Protein AF-A0A507EBS2-F1 (afdb_monomer_lite)

Sequence (354 aa):
MITEVTTQPTAESGALARRPSVGALATLDGIASDLKRSSEAAGDIVADPSNERNGNQLQALLDHAKDIVLQLRGVMESTQELDFHDANGQLPPYDALVHKLNDAFRHQKGINQMNAKLMSVNYLVNLSNFSKNRQLQKAVAEGQQQVMELQRTVCSLEDSVDFLTIEADVQRQTAARLKSALDNTRGLLEATMVEYRQELGKQRDMIRKQTSVIGELYKTRFNQDFILDATLFMFCLWAANTTIVDVPLRSAVELALSQLRYWFPSRSFSVGAAAASSYASGSALRRQKAWSQQAAKLALVFLFMKRLRRGAADYGIHNRVGATYPYISSLFAVVYSGMAKRLSVLHLPSPDAP

Organism: NCBI:txid109895

Radius of gyration: 79.92 Å; chains: 1; bounding box: 137×64×198 Å

Structure (mmCIF, N/CA/C/O backbone):
data_AF-A0A507EBS2-F1
#
_entry.id   AF-A0A507EBS2-F1
#
loop_
_atom_site.group_PDB
_atom_site.id
_atom_site.type_symbol
_atom_site.label_atom_id
_atom_site.label_alt_id
_atom_site.label_comp_id
_atom_site.label_asym_id
_atom_site.label_entity_id
_atom_site.label_seq_id
_atom_site.pdbx_PDB_ins_code
_atom_site.Cartn_x
_atom_site.Cartn_y
_atom_site.Cartn_z
_atom_site.occupancy
_atom_site.B_iso_or_equiv
_atom_site.auth_seq_id
_atom_site.auth_comp_id
_atom_site.auth_asym_id
_atom_site.auth_atom_id
_atom_site.pdbx_PDB_model_num
ATOM 1 N N . MET A 1 1 ? -47.725 17.239 62.948 1.00 42.56 1 MET A N 1
ATOM 2 C CA . MET A 1 1 ? -49.129 17.210 63.406 1.00 42.56 1 MET A CA 1
ATOM 3 C C . MET A 1 1 ? -49.550 15.762 63.576 1.00 42.56 1 MET A C 1
ATOM 5 O O . MET A 1 1 ? -49.996 15.161 62.612 1.00 42.56 1 MET A O 1
ATOM 9 N N . ILE A 1 2 ? -49.336 15.197 64.764 1.00 34.38 2 ILE A N 1
ATOM 10 C CA . ILE A 1 2 ? -49.945 13.942 65.224 1.00 34.38 2 ILE A CA 1
ATOM 11 C C . ILE A 1 2 ? -50.194 14.143 66.724 1.00 34.38 2 ILE A C 1
ATOM 13 O O . ILE A 1 2 ? -49.343 14.674 67.430 1.00 34.38 2 ILE A O 1
ATOM 17 N N . THR A 1 3 ? -51.420 13.839 67.122 1.00 34.97 3 THR A N 1
ATOM 18 C CA . THR A 1 3 ? -52.152 14.197 68.342 1.00 34.97 3 THR A CA 1
ATOM 19 C C . THR A 1 3 ? -51.592 13.597 69.634 1.00 34.97 3 THR A C 1
ATOM 21 O O . THR A 1 3 ? -51.418 12.384 69.727 1.00 34.97 3 THR A O 1
ATOM 24 N N . GLU A 1 4 ? -51.399 14.453 70.645 1.00 38.88 4 GLU A N 1
ATOM 25 C CA . GLU A 1 4 ? -51.307 14.083 72.064 1.00 38.88 4 GLU A CA 1
ATOM 26 C C . GLU A 1 4 ? -52.609 13.409 72.513 1.00 38.88 4 GLU A C 1
ATOM 28 O O . GLU A 1 4 ? -53.694 13.975 72.373 1.00 38.88 4 GLU A O 1
ATOM 33 N N . VAL A 1 5 ? -52.500 12.204 73.072 1.00 43.25 5 VAL A N 1
ATOM 34 C CA . VAL A 1 5 ? -53.584 11.542 73.802 1.00 43.25 5 VAL A CA 1
ATOM 35 C C . VAL A 1 5 ? -53.203 11.547 75.276 1.00 43.25 5 VAL A C 1
ATOM 37 O O . VAL A 1 5 ? -52.383 10.756 75.737 1.00 43.25 5 VAL A O 1
ATOM 40 N N . THR A 1 6 ? -53.799 12.489 75.998 1.00 41.03 6 THR A N 1
ATOM 41 C CA . THR A 1 6 ? -53.766 12.602 77.454 1.00 41.03 6 THR A CA 1
ATOM 42 C C . THR A 1 6 ? -54.793 11.636 78.039 1.00 41.03 6 THR A C 1
ATOM 44 O O . THR A 1 6 ? -55.991 11.820 77.841 1.00 41.03 6 THR A O 1
ATOM 47 N N . THR A 1 7 ? -54.354 10.626 78.790 1.00 40.25 7 THR A N 1
ATOM 48 C CA . THR A 1 7 ? -55.246 9.804 79.625 1.00 40.25 7 THR A CA 1
ATOM 49 C C . THR A 1 7 ? -54.837 9.897 81.089 1.00 40.25 7 THR A C 1
ATOM 51 O O . THR A 1 7 ? -53.746 9.489 81.482 1.00 40.25 7 THR A O 1
ATOM 54 N N . GLN A 1 8 ? -55.748 10.473 81.869 1.00 35.12 8 GLN A N 1
ATOM 55 C CA . GLN A 1 8 ? -55.757 10.598 83.326 1.00 35.12 8 GLN A CA 1
ATOM 56 C C . GLN A 1 8 ? -55.882 9.219 84.007 1.00 35.12 8 GLN A C 1
ATOM 58 O O . GLN A 1 8 ? -56.628 8.378 83.504 1.00 35.12 8 GLN A O 1
ATOM 63 N N . PRO A 1 9 ? -55.244 8.978 85.169 1.00 42.84 9 PRO A N 1
ATOM 64 C CA . PRO A 1 9 ? -55.461 7.760 85.940 1.00 42.84 9 PRO A CA 1
ATOM 65 C C . PRO A 1 9 ? -56.595 7.949 86.960 1.00 42.84 9 PRO A C 1
ATOM 67 O O . PRO A 1 9 ? -56.498 8.765 87.877 1.00 42.84 9 PRO A O 1
ATOM 70 N N . THR A 1 10 ? -57.665 7.165 86.828 1.00 40.28 10 THR A N 1
ATOM 71 C CA . THR A 1 10 ? -58.666 6.958 87.882 1.00 40.28 10 THR A CA 1
ATOM 72 C C . THR A 1 10 ? -58.136 5.952 88.898 1.00 40.28 10 THR A C 1
ATOM 74 O O . THR A 1 10 ? -57.840 4.804 88.566 1.00 40.28 10 THR A O 1
ATOM 77 N N . ALA A 1 11 ? -57.998 6.403 90.142 1.00 44.84 11 ALA A N 1
ATOM 78 C CA . ALA A 1 11 ? -57.657 5.574 91.284 1.00 44.84 11 ALA A CA 1
ATOM 79 C C . ALA A 1 11 ? -58.897 4.799 91.758 1.00 44.84 11 ALA A C 1
ATOM 81 O O . ALA A 1 11 ? -59.804 5.384 92.344 1.00 44.84 11 ALA A O 1
ATOM 82 N N . GLU A 1 12 ? -58.908 3.484 91.545 1.00 39.38 12 GLU A N 1
ATOM 83 C CA . GLU A 1 12 ? -59.791 2.560 92.259 1.00 39.38 12 GLU A CA 1
ATOM 84 C C . GLU A 1 12 ? -58.956 1.735 93.241 1.00 39.38 12 GLU A C 1
ATOM 86 O O . GLU A 1 12 ? -58.087 0.944 92.868 1.00 39.38 12 GLU A O 1
ATOM 91 N N . SER A 1 13 ? -59.207 1.981 94.525 1.00 43.94 13 SER A N 1
ATOM 92 C CA . SER A 1 13 ? -58.675 1.235 95.659 1.00 43.94 13 SER A CA 1
ATOM 93 C C . SER A 1 13 ? -59.732 0.237 96.124 1.00 43.94 13 SER A C 1
ATOM 95 O O . SER A 1 13 ? -60.852 0.640 96.430 1.00 43.94 13 SER A O 1
ATOM 97 N N . GLY A 1 14 ? -59.355 -1.042 96.232 1.00 43.38 14 GLY A N 1
ATOM 98 C CA . GLY A 1 14 ? -60.021 -1.987 97.134 1.00 43.38 14 GLY A CA 1
ATOM 99 C C . GLY A 1 14 ? -60.715 -3.197 96.501 1.00 43.38 14 GLY A C 1
ATOM 100 O O . GLY A 1 14 ? -61.935 -3.266 96.502 1.00 43.38 14 GLY A O 1
ATOM 101 N N . ALA A 1 15 ? -59.937 -4.198 96.071 1.00 37.78 15 ALA A N 1
ATOM 102 C CA . ALA A 1 15 ? -60.292 -5.626 96.144 1.00 37.78 15 ALA A CA 1
ATOM 103 C C . ALA A 1 15 ? -59.019 -6.472 95.930 1.00 37.78 15 ALA A C 1
ATOM 105 O O . ALA A 1 15 ? -58.594 -6.753 94.807 1.00 37.78 15 ALA A O 1
ATOM 106 N N . LEU A 1 16 ? -58.361 -6.827 97.033 1.00 47.84 16 LEU A N 1
ATOM 107 C CA . LEU A 1 16 ? -57.167 -7.674 97.084 1.00 47.84 16 LEU A CA 1
ATOM 108 C C . LEU A 1 16 ? -57.558 -9.148 96.895 1.00 47.84 16 LEU A C 1
ATOM 110 O O . LEU A 1 16 ? -57.786 -9.854 97.865 1.00 47.84 16 LEU A O 1
ATOM 114 N N . ALA A 1 17 ? -57.656 -9.584 95.639 1.00 43.69 17 ALA A N 1
ATOM 115 C CA . ALA A 1 17 ? -57.426 -10.962 95.180 1.00 43.69 17 ALA A CA 1
ATOM 116 C C . ALA A 1 17 ? -57.574 -10.999 93.649 1.00 43.69 17 ALA A C 1
ATOM 118 O O . ALA A 1 17 ? -58.525 -11.552 93.096 1.00 43.69 17 ALA A O 1
ATOM 119 N N . ARG A 1 18 ? -56.643 -10.363 92.925 1.00 44.06 18 ARG A N 1
ATOM 120 C CA . ARG A 1 18 ? -56.539 -10.582 91.478 1.00 44.06 18 ARG A CA 1
ATOM 121 C C . ARG A 1 18 ? -56.063 -12.017 91.263 1.00 44.06 18 ARG A C 1
ATOM 123 O O . ARG A 1 18 ? -54.876 -12.295 91.410 1.00 44.06 18 ARG A O 1
ATOM 130 N N . ARG A 1 19 ? -56.986 -12.908 90.882 1.00 46.00 19 ARG A N 1
ATOM 131 C CA . ARG A 1 19 ? -56.641 -14.135 90.153 1.00 46.00 19 ARG A CA 1
ATOM 132 C C . ARG A 1 19 ? -55.633 -13.758 89.059 1.00 46.00 19 ARG A C 1
ATOM 134 O O . ARG A 1 19 ? -55.927 -12.824 88.304 1.00 46.00 19 ARG A O 1
ATOM 141 N N . PRO A 1 20 ? -54.492 -14.452 88.911 1.00 46.66 20 PRO A N 1
ATOM 142 C CA . PRO A 1 20 ? -53.800 -14.458 87.635 1.00 46.66 20 PRO A CA 1
ATOM 143 C C . PRO A 1 20 ? -54.773 -15.092 86.638 1.00 46.66 20 PRO A C 1
ATOM 145 O O . PRO A 1 20 ? -54.965 -16.302 86.588 1.00 46.66 20 PRO A O 1
ATOM 148 N N . SER A 1 21 ? -55.520 -14.235 85.943 1.00 52.38 21 SER A N 1
ATOM 149 C CA . SER A 1 21 ? -56.555 -14.629 84.999 1.00 52.38 21 SER A CA 1
ATOM 150 C C . SER A 1 21 ? -55.948 -15.561 83.961 1.00 52.38 21 SER A C 1
ATOM 152 O O . SER A 1 21 ? -54.836 -15.306 83.509 1.00 52.38 21 SER A O 1
ATOM 154 N N . VAL A 1 22 ? -56.699 -16.565 83.522 1.00 57.22 22 VAL A N 1
ATOM 155 C CA . VAL A 1 22 ? -56.401 -17.441 82.374 1.00 57.22 22 VAL A CA 1
ATOM 156 C C . VAL A 1 22 ? -55.801 -16.678 81.170 1.00 57.22 22 VAL A C 1
ATOM 158 O O . VAL A 1 22 ? -54.964 -17.214 80.451 1.00 57.22 22 VAL A O 1
ATOM 161 N N . GLY A 1 23 ? -56.134 -15.391 81.002 1.00 58.56 23 GLY A N 1
ATOM 162 C CA . GLY A 1 23 ? -55.520 -14.498 80.014 1.00 58.56 23 GLY A CA 1
ATOM 163 C C . GLY A 1 23 ? -54.004 -14.279 80.153 1.00 58.56 23 GLY A C 1
ATOM 164 O O . GLY A 1 23 ? -53.335 -14.147 79.139 1.00 58.56 23 GLY A O 1
ATOM 165 N N . ALA A 1 24 ? -53.435 -14.300 81.362 1.00 62.03 24 ALA A N 1
ATOM 166 C CA . ALA A 1 24 ? -51.995 -14.142 81.587 1.00 62.03 24 ALA A CA 1
ATOM 167 C C . ALA A 1 24 ? -51.201 -15.385 81.139 1.00 62.03 24 ALA A C 1
ATOM 169 O O . ALA A 1 24 ? -50.135 -15.264 80.535 1.00 62.03 24 ALA A O 1
ATOM 170 N N . LEU A 1 25 ? -51.753 -16.583 81.362 1.00 60.69 25 LEU A N 1
ATOM 171 C CA . LEU A 1 25 ? -51.194 -17.830 80.830 1.00 60.69 25 LEU A CA 1
ATOM 172 C C . LEU A 1 25 ? -51.305 -17.881 79.298 1.00 60.69 25 LEU A C 1
ATOM 174 O O . LEU A 1 25 ? -50.329 -18.215 78.634 1.00 60.69 25 LEU A O 1
ATOM 178 N N . ALA A 1 26 ? -52.430 -17.438 78.725 1.00 69.38 26 ALA A N 1
ATOM 179 C CA . ALA A 1 26 ? -52.585 -17.336 77.272 1.00 69.38 26 ALA A CA 1
ATOM 180 C C . ALA A 1 26 ? -51.594 -16.339 76.634 1.00 69.38 26 ALA A C 1
ATOM 182 O O . ALA A 1 26 ? -51.052 -16.605 75.561 1.00 69.38 26 ALA A O 1
ATOM 183 N N . THR A 1 27 ? -51.293 -15.216 77.302 1.00 70.25 27 THR A N 1
ATOM 184 C CA . THR A 1 27 ? -50.250 -14.288 76.832 1.00 70.25 27 THR A CA 1
ATOM 185 C C . THR A 1 27 ? -48.848 -14.892 76.898 1.00 70.25 27 THR A C 1
ATOM 187 O O . THR A 1 27 ? -48.032 -14.603 76.027 1.00 70.25 27 THR A O 1
ATOM 190 N N . LEU A 1 28 ? -48.564 -15.757 77.878 1.00 67.38 28 LEU A N 1
ATOM 191 C CA . LEU A 1 28 ? -47.273 -16.445 77.974 1.00 67.38 28 LEU A CA 1
ATOM 192 C C . LEU A 1 28 ? -47.101 -17.502 76.879 1.00 67.38 28 LEU A C 1
ATOM 194 O O . LEU A 1 28 ? -46.012 -17.598 76.316 1.00 67.38 28 LEU A O 1
ATOM 198 N N . ASP A 1 29 ? -48.161 -18.231 76.523 1.00 71.44 29 ASP A N 1
ATOM 199 C CA . ASP A 1 29 ? -48.132 -19.175 75.398 1.00 71.44 29 ASP A CA 1
ATOM 200 C C . ASP A 1 29 ? -47.935 -18.450 74.054 1.00 71.44 29 ASP A C 1
ATOM 202 O O . ASP A 1 29 ? -47.145 -18.899 73.220 1.00 71.44 29 ASP A O 1
ATOM 206 N N . GLY A 1 30 ? -48.564 -17.281 73.871 1.00 74.88 30 GLY A N 1
ATOM 207 C CA . GLY A 1 30 ? -48.318 -16.413 72.714 1.00 74.88 30 GLY A CA 1
ATOM 208 C C . GLY A 1 30 ? -46.849 -15.989 72.616 1.00 74.88 30 GLY A C 1
ATOM 209 O O . GLY A 1 30 ? -46.201 -16.227 71.597 1.00 74.88 30 GLY A O 1
ATOM 210 N N . ILE A 1 31 ? -46.287 -15.476 73.715 1.00 70.88 31 ILE A N 1
ATOM 211 C CA . ILE A 1 31 ? -44.879 -15.058 73.799 1.00 70.88 31 ILE A CA 1
ATOM 212 C C . ILE A 1 31 ? -43.928 -16.235 73.532 1.00 70.88 31 ILE A C 1
ATOM 214 O O . ILE A 1 31 ? -42.972 -16.089 72.772 1.00 70.88 31 ILE A O 1
ATOM 218 N N . ALA A 1 32 ? -44.190 -17.416 74.101 1.00 70.31 32 ALA A N 1
ATOM 219 C CA . ALA A 1 32 ? -43.375 -18.610 73.876 1.00 70.31 32 ALA A CA 1
ATOM 220 C C . ALA A 1 32 ? -43.400 -19.067 72.407 1.00 70.31 32 ALA A C 1
ATOM 222 O O . ALA A 1 32 ? -42.372 -19.493 71.872 1.00 70.31 32 ALA A O 1
ATOM 223 N N . SER A 1 33 ? -44.556 -18.959 71.744 1.00 76.69 33 SER A N 1
ATOM 224 C CA . SER A 1 33 ? -44.701 -19.296 70.326 1.00 76.69 33 SER A CA 1
ATOM 225 C C . SER A 1 33 ? -43.962 -18.311 69.410 1.00 76.69 33 SER A C 1
ATOM 227 O O . SER A 1 33 ? -43.262 -18.746 68.493 1.00 76.69 33 SER A O 1
ATOM 229 N N . ASP A 1 34 ? -44.005 -17.012 69.718 1.00 72.56 34 ASP A N 1
ATOM 230 C CA . ASP A 1 34 ? -43.280 -15.974 68.977 1.00 72.56 34 ASP A CA 1
ATOM 231 C C . ASP A 1 34 ? -41.762 -16.087 69.169 1.00 72.56 34 ASP A C 1
ATOM 233 O O . ASP A 1 34 ? -40.996 -15.946 68.214 1.00 72.56 34 ASP A O 1
ATOM 237 N N . LEU A 1 35 ? -41.315 -16.430 70.382 1.00 70.19 35 LEU A N 1
ATOM 238 C CA . LEU A 1 35 ? -39.917 -16.757 70.674 1.00 70.19 35 LEU A CA 1
ATOM 239 C C . LEU A 1 35 ? -39.444 -17.959 69.852 1.00 70.19 35 LEU A C 1
ATOM 241 O O . LEU A 1 35 ? -38.390 -17.897 69.223 1.00 70.19 35 LEU A O 1
ATOM 245 N N . LYS A 1 36 ? -40.238 -19.031 69.783 1.00 73.38 36 LYS A N 1
ATOM 246 C CA . LYS A 1 36 ? -39.902 -20.201 68.962 1.00 73.38 36 LYS A CA 1
ATOM 247 C C . LYS A 1 36 ? -39.777 -19.835 67.477 1.00 73.38 36 LYS A C 1
ATOM 249 O O . LYS A 1 36 ? -38.807 -20.220 66.833 1.00 73.38 36 LYS A O 1
ATOM 254 N N . ARG A 1 37 ? -40.700 -19.024 66.959 1.00 73.75 37 ARG A N 1
ATOM 255 C CA . ARG A 1 37 ? -40.693 -18.574 65.558 1.00 73.75 37 ARG A CA 1
ATOM 256 C C . ARG A 1 37 ? -39.503 -17.663 65.237 1.00 73.75 37 ARG A C 1
ATOM 258 O O . ARG A 1 37 ? -38.924 -17.753 64.159 1.00 73.75 37 ARG A O 1
ATOM 265 N N . SER A 1 38 ? -39.120 -16.806 66.183 1.00 67.75 38 SER A N 1
ATOM 266 C CA . SER A 1 38 ? -37.963 -15.910 66.067 1.00 67.75 38 SER A CA 1
ATOM 267 C C . SER A 1 38 ? -36.624 -16.663 66.143 1.00 67.75 38 SER A C 1
ATOM 269 O O . SER A 1 38 ? -35.676 -16.299 65.447 1.00 67.75 38 SER A O 1
ATOM 271 N N . SER A 1 39 ? -36.564 -17.752 66.918 1.00 67.56 39 SER A N 1
ATOM 272 C CA . SER A 1 39 ? -35.423 -18.683 66.973 1.00 67.56 39 SER A CA 1
ATOM 273 C C . SER A 1 39 ? -35.229 -19.425 65.649 1.00 67.56 39 SER A C 1
ATOM 275 O O . SER A 1 39 ? -34.114 -19.483 65.136 1.00 67.56 39 SER A O 1
ATOM 277 N N . GLU A 1 40 ? -36.311 -19.933 65.056 1.00 72.19 40 GLU A N 1
ATOM 278 C CA . GLU A 1 40 ? -36.262 -20.636 63.767 1.00 72.19 40 GLU A CA 1
ATOM 279 C C . GLU A 1 40 ? -35.851 -19.684 62.628 1.00 72.19 40 GLU A C 1
ATOM 281 O O . GLU A 1 40 ? -34.967 -20.008 61.839 1.00 72.19 40 GLU A O 1
ATOM 286 N N . ALA A 1 41 ? -36.381 -18.455 62.605 1.00 66.19 41 ALA A N 1
ATOM 287 C CA . ALA A 1 41 ? -36.005 -17.438 61.618 1.00 66.19 41 ALA A CA 1
ATOM 288 C C . ALA A 1 41 ? -34.568 -16.899 61.781 1.00 66.19 41 ALA A C 1
ATOM 290 O O . ALA A 1 41 ? -34.015 -16.313 60.850 1.00 66.19 41 ALA A O 1
ATOM 291 N N . ALA A 1 42 ? -33.953 -17.044 62.960 1.00 60.28 42 ALA A N 1
ATOM 292 C CA . ALA A 1 42 ? -32.562 -16.653 63.180 1.00 60.28 42 ALA A CA 1
ATOM 293 C C . ALA A 1 42 ? -31.562 -17.666 62.593 1.00 60.28 42 ALA A C 1
ATOM 295 O O . ALA A 1 42 ? -30.462 -17.256 62.224 1.00 60.28 42 ALA A O 1
ATOM 296 N N . GLY A 1 43 ? -31.947 -18.941 62.462 1.00 60.47 43 GLY A N 1
ATOM 297 C CA . GLY A 1 43 ? -31.105 -19.997 61.889 1.00 60.47 43 GLY A CA 1
ATOM 298 C C . GLY A 1 43 ? -30.846 -19.847 60.385 1.00 60.47 43 GLY A C 1
ATOM 299 O O . GLY A 1 43 ? -29.739 -20.120 59.932 1.00 60.47 43 GLY A O 1
ATOM 300 N N . ASP A 1 44 ? -31.813 -19.331 59.623 1.00 56.31 44 ASP A N 1
ATOM 301 C CA . ASP A 1 44 ? -31.715 -19.216 58.155 1.00 56.31 44 ASP A CA 1
ATOM 302 C C . ASP A 1 44 ? -30.847 -18.038 57.662 1.00 56.31 44 ASP A C 1
ATOM 304 O O . ASP A 1 44 ? -30.512 -17.958 56.482 1.00 56.31 44 ASP A O 1
ATOM 308 N N . ILE A 1 45 ? -30.445 -17.116 58.545 1.00 54.88 45 ILE A N 1
ATOM 309 C CA . ILE A 1 45 ? -29.674 -15.907 58.179 1.00 54.88 45 ILE A CA 1
ATOM 310 C C . ILE A 1 45 ? -28.144 -16.151 58.265 1.00 54.88 45 ILE A C 1
ATOM 312 O O . ILE A 1 45 ? -27.339 -15.290 57.911 1.00 54.88 45 ILE A O 1
ATOM 316 N N . VAL A 1 46 ? -27.709 -17.346 58.681 1.00 52.53 46 VAL A N 1
ATOM 317 C CA . VAL A 1 46 ? -26.302 -17.702 58.963 1.00 52.53 46 VAL A CA 1
ATOM 318 C C . VAL A 1 46 ? -25.529 -18.135 57.699 1.00 52.53 46 VAL A C 1
ATOM 320 O O . VAL A 1 46 ? -24.807 -19.124 57.696 1.00 52.53 46 VAL A O 1
ATOM 323 N N . ALA A 1 47 ? -25.668 -17.403 56.591 1.00 54.94 47 ALA A N 1
ATOM 324 C CA . ALA A 1 47 ? -24.867 -17.643 55.379 1.00 54.94 47 ALA A CA 1
ATOM 325 C C . ALA A 1 47 ? -23.611 -16.749 55.291 1.00 54.94 47 ALA A C 1
ATOM 327 O O . ALA A 1 47 ? -22.727 -17.013 54.478 1.00 54.94 47 ALA A O 1
ATOM 328 N N . ASP A 1 48 ? -23.509 -15.708 56.126 1.00 57.19 48 ASP A N 1
ATOM 329 C CA . ASP A 1 48 ? -22.341 -14.822 56.191 1.00 57.19 48 ASP A CA 1
ATOM 330 C C . ASP A 1 48 ? -21.452 -15.185 57.404 1.00 57.19 48 ASP A C 1
ATOM 332 O O . ASP A 1 48 ? -21.882 -15.002 58.553 1.00 57.19 48 ASP A O 1
ATOM 336 N N . PRO A 1 49 ? -20.209 -15.669 57.191 1.00 58.78 49 PRO A N 1
ATOM 337 C CA . PRO A 1 49 ? -19.310 -16.119 58.260 1.00 58.78 49 PRO A CA 1
ATOM 338 C C . PRO A 1 49 ? -18.912 -15.001 59.236 1.00 58.78 49 PRO A C 1
ATOM 340 O O . PRO A 1 49 ? -18.461 -15.270 60.348 1.00 58.78 49 PRO A O 1
ATOM 343 N N . SER A 1 50 ? -19.102 -13.732 58.866 1.00 60.66 50 SER A N 1
ATOM 344 C CA . SER A 1 50 ? -18.860 -12.603 59.768 1.00 60.66 50 SER A CA 1
ATOM 345 C C . SER A 1 50 ? -19.991 -12.373 60.786 1.00 60.66 50 SER A C 1
ATOM 347 O O . SER A 1 50 ? -19.776 -11.705 61.801 1.00 60.66 50 SER A O 1
ATOM 349 N N . ASN A 1 51 ? -21.176 -12.962 60.567 1.00 62.22 51 ASN A N 1
ATOM 350 C CA . ASN A 1 51 ? -22.374 -12.745 61.386 1.00 62.22 51 ASN A CA 1
ATOM 351 C C . ASN A 1 51 ? -22.750 -13.950 62.280 1.00 62.22 51 ASN A C 1
ATOM 353 O O . ASN A 1 51 ? -23.599 -13.813 63.165 1.00 62.22 51 ASN A O 1
ATOM 357 N N . GLU A 1 52 ? -22.069 -15.095 62.132 1.00 67.88 52 GLU A N 1
ATOM 358 C CA . GLU A 1 52 ? -22.251 -16.310 62.953 1.00 67.88 52 GLU A CA 1
ATOM 359 C C . GLU A 1 52 ? -22.173 -16.031 64.460 1.00 67.88 52 GLU A C 1
ATOM 361 O O . GLU A 1 52 ? -22.979 -16.518 65.254 1.00 67.88 52 GLU A O 1
ATOM 366 N N . ARG A 1 53 ? -21.219 -15.193 64.877 1.00 70.44 53 ARG A N 1
ATOM 367 C CA . ARG A 1 53 ? -20.976 -14.920 66.300 1.00 70.44 53 ARG A CA 1
ATOM 368 C C . ARG A 1 53 ? -22.131 -14.165 66.962 1.00 70.44 53 ARG A C 1
ATOM 370 O O . ARG A 1 53 ? -22.453 -14.439 68.117 1.00 70.44 53 ARG A O 1
ATOM 377 N N . ASN A 1 54 ? -22.762 -13.251 66.227 1.00 68.75 54 ASN A N 1
ATOM 378 C CA . ASN A 1 54 ? -23.913 -12.486 66.706 1.00 68.75 54 ASN A CA 1
ATOM 379 C C . ASN A 1 54 ? -25.192 -13.332 66.680 1.00 68.75 54 ASN A C 1
ATOM 381 O O . ASN A 1 54 ? -25.996 -13.244 67.608 1.00 68.75 54 ASN A O 1
ATOM 385 N N . GLY A 1 55 ? -25.354 -14.185 65.661 1.00 70.56 55 GLY A N 1
ATOM 386 C CA . GLY A 1 55 ? -26.450 -15.155 65.587 1.00 70.56 55 GLY A CA 1
ATOM 387 C C . GLY A 1 55 ? -26.452 -16.109 66.782 1.00 70.56 55 GLY A C 1
ATOM 388 O O . GLY A 1 55 ? -27.465 -16.242 67.466 1.00 70.56 55 GLY A O 1
ATOM 389 N N . ASN A 1 56 ? -25.286 -16.665 67.120 1.00 77.88 56 ASN A N 1
ATOM 390 C CA . ASN A 1 56 ? -25.129 -17.588 68.247 1.00 77.88 56 ASN A CA 1
ATOM 391 C C . ASN A 1 56 ? -25.426 -16.933 69.609 1.00 77.88 56 ASN A C 1
ATOM 393 O O . ASN A 1 56 ? -26.026 -17.558 70.483 1.00 77.88 56 ASN A O 1
ATOM 397 N N . GLN A 1 57 ? -25.054 -15.661 69.797 1.00 74.81 57 GLN A N 1
ATOM 398 C CA . GLN A 1 57 ? -25.394 -14.908 71.013 1.00 74.81 57 GLN A CA 1
ATOM 399 C C . GLN A 1 57 ? -26.896 -14.631 71.123 1.00 74.81 57 GLN A C 1
ATOM 401 O O . GLN A 1 57 ? -27.454 -14.674 72.221 1.00 74.81 57 GLN A O 1
ATOM 406 N N . LEU A 1 58 ? -27.559 -14.370 69.994 1.00 71.38 58 LEU A N 1
ATOM 407 C CA . LEU A 1 58 ? -28.999 -14.152 69.968 1.00 71.38 58 LEU A CA 1
ATOM 408 C C . LEU A 1 58 ? -29.776 -15.431 70.276 1.00 71.38 58 LEU A C 1
ATOM 410 O O . LEU A 1 58 ? -30.733 -15.389 71.046 1.00 71.38 58 LEU A O 1
ATOM 414 N N . GLN A 1 59 ? -29.335 -16.552 69.704 1.00 78.38 59 GLN A N 1
ATOM 415 C CA . GLN A 1 59 ? -29.917 -17.867 69.948 1.00 78.38 59 GLN A CA 1
ATOM 416 C C . GLN A 1 59 ? -29.846 -18.213 71.440 1.00 78.38 59 GLN A C 1
ATOM 418 O O . GLN A 1 59 ? -30.864 -18.534 72.045 1.00 78.38 59 GLN A O 1
ATOM 4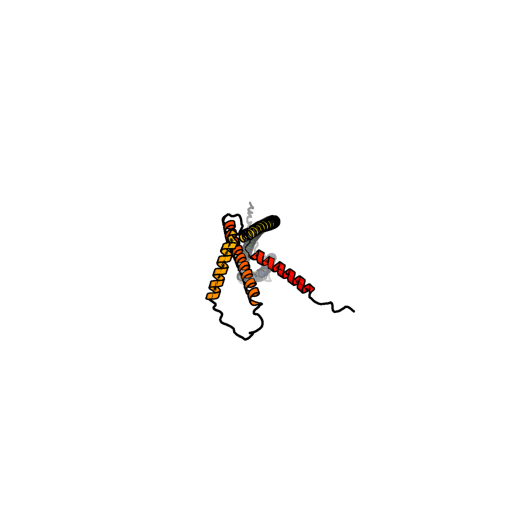23 N N . ALA A 1 60 ? -28.680 -18.013 72.064 1.00 81.19 60 ALA A N 1
ATOM 424 C CA . ALA A 1 60 ? -28.490 -18.246 73.494 1.00 81.19 60 ALA A CA 1
ATOM 425 C C . ALA A 1 60 ? -29.387 -17.355 74.377 1.00 81.19 60 ALA A C 1
ATOM 427 O O . ALA A 1 60 ? -29.899 -17.806 75.403 1.00 81.19 60 ALA A O 1
ATOM 428 N N . LEU A 1 61 ? -29.613 -16.094 73.986 1.00 74.19 61 LEU A N 1
ATOM 429 C CA . LEU A 1 61 ? -30.537 -15.194 74.688 1.00 74.19 61 LEU A CA 1
ATOM 430 C C . LEU A 1 61 ? -31.999 -15.625 74.534 1.00 74.19 61 LEU A C 1
ATOM 432 O O . LEU A 1 61 ? -32.763 -15.527 75.495 1.00 74.19 61 LEU A O 1
ATOM 436 N N . LEU A 1 62 ? -32.385 -16.107 73.351 1.00 77.06 62 LEU A N 1
ATOM 437 C CA . LEU A 1 62 ? -33.720 -16.641 73.094 1.00 77.06 62 LEU A CA 1
ATOM 438 C C . LEU A 1 62 ? -33.987 -17.930 73.877 1.00 77.06 62 LEU A C 1
ATOM 440 O O . LEU A 1 62 ? -35.066 -18.090 74.449 1.00 77.06 62 LEU A O 1
ATOM 444 N N . ASP A 1 63 ? -32.999 -18.816 73.959 1.00 81.38 63 ASP A N 1
ATOM 445 C CA . ASP A 1 63 ? -33.094 -20.047 74.741 1.00 81.38 63 ASP A CA 1
ATOM 446 C C . ASP A 1 63 ? -33.216 -19.741 76.240 1.00 81.38 63 ASP A C 1
ATOM 448 O O . ASP A 1 63 ? -34.071 -20.301 76.928 1.00 81.38 63 ASP A O 1
ATOM 452 N N . HIS A 1 64 ? -32.444 -18.772 76.744 1.00 81.12 64 HIS A N 1
ATOM 453 C CA . HIS A 1 64 ? -32.557 -18.309 78.128 1.00 81.12 64 HIS A CA 1
ATOM 454 C C . HIS A 1 64 ? -33.910 -17.630 78.414 1.00 81.12 64 HIS A C 1
ATOM 456 O O . HIS A 1 64 ? -34.502 -17.823 79.474 1.00 81.12 64 HIS A O 1
ATOM 462 N N . ALA A 1 65 ? -34.444 -16.861 77.463 1.00 74.75 65 ALA A N 1
ATOM 463 C CA . ALA A 1 65 ? -35.779 -16.276 77.559 1.00 74.75 65 ALA A CA 1
ATOM 464 C C . ALA A 1 65 ? -36.881 -17.340 77.638 1.00 74.75 65 ALA A C 1
ATOM 466 O O . ALA A 1 65 ? -37.794 -17.229 78.458 1.00 74.75 65 ALA A O 1
ATOM 467 N N . LYS A 1 66 ? -36.776 -18.385 76.813 1.00 80.94 66 LYS A N 1
ATOM 468 C CA . LYS A 1 66 ? -37.691 -19.528 76.826 1.00 80.94 66 LYS A CA 1
ATOM 469 C C . LYS A 1 66 ? -37.667 -20.242 78.178 1.00 80.94 66 LYS A C 1
ATOM 471 O O . LYS A 1 66 ? -38.730 -20.553 78.710 1.00 80.94 66 LYS A O 1
ATOM 476 N N . ASP A 1 67 ? -36.485 -20.437 78.759 1.00 83.56 67 ASP A N 1
ATOM 477 C CA . ASP A 1 67 ? -36.333 -21.018 80.097 1.00 83.56 67 ASP A CA 1
ATOM 478 C C . ASP A 1 67 ? -36.995 -20.145 81.183 1.00 83.56 67 ASP A C 1
ATOM 480 O O . ASP A 1 67 ? -37.753 -20.646 82.010 1.00 83.56 67 ASP A O 1
ATOM 484 N N . ILE A 1 68 ? -36.836 -18.816 81.127 1.00 78.56 68 ILE A N 1
ATOM 485 C CA . ILE A 1 68 ? -37.508 -17.887 82.056 1.00 78.56 68 ILE A CA 1
ATOM 486 C C . ILE A 1 68 ? -39.038 -17.964 81.940 1.00 78.56 68 ILE A C 1
ATOM 488 O O . ILE A 1 68 ? -39.723 -17.937 82.963 1.00 78.56 68 ILE A O 1
ATOM 492 N N . VAL A 1 69 ? -39.585 -18.056 80.723 1.00 77.50 69 VAL A N 1
ATOM 493 C CA . VAL A 1 69 ? -41.036 -18.198 80.504 1.00 77.50 69 VAL A CA 1
ATOM 494 C C . VAL A 1 69 ? -41.545 -19.510 81.102 1.00 77.50 69 VAL A C 1
ATOM 496 O O . VAL A 1 69 ? -42.568 -19.509 81.785 1.00 77.50 69 VAL A O 1
ATOM 499 N N . LEU A 1 70 ? -40.822 -20.616 80.895 1.00 81.25 70 LEU A N 1
ATOM 500 C CA . LEU A 1 70 ? -41.165 -21.919 81.471 1.00 81.25 70 LEU A CA 1
ATOM 501 C C . LEU A 1 70 ? -41.088 -21.901 83.005 1.00 81.25 70 LEU A C 1
ATOM 503 O O . LEU A 1 70 ? -41.972 -22.440 83.669 1.00 81.25 70 LEU A O 1
ATOM 507 N N . GLN A 1 71 ? -40.092 -21.222 83.578 1.00 80.50 71 GLN A N 1
ATOM 508 C CA . GLN A 1 71 ? -39.979 -21.030 85.025 1.00 80.50 71 GLN A CA 1
ATOM 509 C C . GLN A 1 71 ? -41.116 -20.163 85.586 1.00 80.50 71 GLN A C 1
ATOM 511 O O . GLN A 1 71 ? -41.691 -20.517 86.614 1.00 80.50 71 GLN A O 1
ATOM 516 N N . LEU A 1 72 ? -41.484 -19.063 84.915 1.00 76.88 72 LEU A N 1
ATOM 517 C CA . LEU A 1 72 ? -42.619 -18.223 85.319 1.00 76.88 72 LEU A CA 1
ATOM 518 C C . LEU A 1 72 ? -43.926 -19.007 85.252 1.00 76.88 72 LEU A C 1
ATOM 520 O O . LEU A 1 72 ? -44.730 -18.919 86.174 1.00 76.88 72 LEU A O 1
ATOM 524 N N . ARG A 1 73 ? -44.117 -19.807 84.202 1.00 78.94 73 ARG A N 1
ATOM 525 C CA . ARG A 1 73 ? -45.264 -20.703 84.083 1.00 78.94 73 ARG A CA 1
ATOM 526 C C . ARG A 1 73 ? -45.333 -21.675 85.258 1.00 78.94 73 ARG A C 1
ATOM 528 O O . ARG A 1 73 ? -46.381 -21.761 85.881 1.00 78.94 73 ARG A O 1
ATOM 535 N N . GLY A 1 74 ? -44.225 -22.328 85.611 1.00 79.94 74 GLY A N 1
ATOM 536 C CA . GLY A 1 74 ? -44.174 -23.230 86.765 1.00 79.94 74 GLY A CA 1
ATOM 537 C C . GLY A 1 74 ? -44.508 -22.533 88.088 1.00 79.94 74 GLY A C 1
ATOM 538 O O . GLY A 1 74 ? -45.234 -23.086 88.907 1.00 79.94 74 GLY A O 1
ATOM 539 N N . VAL A 1 75 ? -44.048 -21.291 88.278 1.00 75.88 75 VAL A N 1
ATOM 540 C CA . VAL A 1 75 ? -44.415 -20.475 89.446 1.00 75.88 75 VAL A CA 1
ATOM 541 C C . VAL A 1 75 ? -45.899 -20.091 89.396 1.00 75.88 75 VAL A C 1
ATOM 543 O O . VAL A 1 75 ? -46.595 -20.240 90.385 1.00 75.88 75 VAL A O 1
ATOM 546 N N . MET A 1 76 ? -46.442 -19.672 88.256 1.00 70.12 76 MET A N 1
ATOM 547 C CA . MET A 1 76 ? -47.861 -19.304 88.140 1.00 70.12 76 MET A CA 1
ATOM 548 C C . MET A 1 76 ? -48.826 -20.497 88.232 1.00 70.12 76 MET A C 1
ATOM 550 O O . MET A 1 76 ? -49.957 -20.342 88.681 1.00 70.12 76 MET A O 1
ATOM 554 N N . GLU A 1 77 ? -48.406 -21.693 87.823 1.00 76.06 77 GLU A N 1
ATOM 555 C CA . GLU A 1 77 ? -49.172 -22.931 88.009 1.00 76.06 77 GLU A CA 1
ATOM 556 C C . GLU A 1 77 ? -49.110 -23.413 89.468 1.00 76.06 77 GLU A C 1
ATOM 558 O O . GLU A 1 77 ? -50.054 -24.033 89.952 1.00 76.06 77 GLU A O 1
ATOM 563 N N . SER A 1 78 ? -48.046 -23.065 90.209 1.00 67.94 78 SER A N 1
ATOM 564 C CA . SER A 1 78 ? -47.928 -23.332 91.648 1.00 67.94 78 SER A CA 1
ATOM 565 C C . SER A 1 78 ? -48.678 -22.322 92.523 1.00 67.94 78 SER A C 1
ATOM 567 O O . SER A 1 78 ? -48.521 -22.354 93.749 1.00 67.94 78 SER A O 1
ATOM 569 N N . THR A 1 79 ? -49.445 -21.394 91.939 1.00 59.62 79 THR A N 1
ATOM 570 C CA . THR A 1 79 ? -50.287 -20.458 92.689 1.00 59.62 79 THR A CA 1
ATOM 571 C C . THR A 1 79 ? -51.469 -21.224 93.280 1.00 59.62 79 THR A C 1
ATOM 573 O O . THR A 1 79 ? -52.581 -21.228 92.762 1.00 59.62 79 THR A O 1
ATOM 576 N N . GLN A 1 80 ? -51.197 -21.927 94.374 1.00 59.88 80 GLN A N 1
ATOM 577 C CA . GLN A 1 80 ? -52.198 -22.553 95.216 1.00 59.88 80 GLN A CA 1
ATOM 578 C C . GLN A 1 80 ? -53.119 -21.437 95.721 1.00 59.88 80 GLN A C 1
ATOM 580 O O . GLN A 1 80 ? -52.628 -20.446 96.269 1.00 59.88 80 GLN A O 1
ATOM 585 N N . GLU A 1 81 ? -54.432 -21.548 95.478 1.00 58.56 81 GLU A N 1
ATOM 586 C CA . GLU A 1 81 ? -55.406 -20.614 96.049 1.00 58.56 81 GLU A CA 1
ATOM 587 C C . GLU A 1 81 ? -55.128 -20.550 97.558 1.00 58.56 81 GLU A C 1
ATOM 589 O O . GLU A 1 81 ? -55.148 -21.569 98.251 1.00 58.56 81 GLU A O 1
ATOM 594 N N . LEU A 1 82 ? -54.739 -19.363 98.038 1.00 57.97 82 LEU A N 1
ATOM 595 C CA . LEU A 1 82 ? -54.468 -19.098 99.447 1.00 57.97 82 LEU A CA 1
ATOM 596 C C . LEU A 1 82 ? -55.804 -19.150 100.180 1.00 57.97 82 LEU A C 1
ATOM 598 O O . LEU A 1 82 ? -56.406 -18.122 100.477 1.00 57.97 82 LEU A O 1
ATOM 602 N N . ASP A 1 83 ? -56.285 -20.362 100.428 1.00 61.72 83 ASP A N 1
ATOM 603 C CA . ASP A 1 83 ? -57.438 -20.559 101.275 1.00 61.72 83 ASP A CA 1
ATOM 604 C C . ASP A 1 83 ? -56.959 -20.365 102.715 1.00 61.72 83 ASP A C 1
ATOM 606 O O . ASP A 1 83 ? -56.137 -21.121 103.262 1.00 61.72 83 ASP A O 1
ATOM 610 N N . PHE A 1 84 ? -57.363 -19.238 103.294 1.00 65.56 84 PHE A N 1
ATOM 611 C CA . PHE A 1 84 ? -57.019 -18.863 104.662 1.00 65.56 84 PHE A CA 1
ATOM 612 C C . PHE A 1 84 ? -57.883 -19.600 105.683 1.00 65.56 84 PHE A C 1
ATOM 614 O O . PHE A 1 84 ? -57.712 -19.361 106.872 1.00 65.56 84 PHE A O 1
ATOM 621 N N . HIS A 1 85 ? -58.760 -20.502 105.248 1.00 62.56 85 HIS A N 1
ATOM 622 C CA . HIS A 1 85 ? -59.578 -21.334 106.115 1.00 62.56 85 HIS A CA 1
ATOM 623 C C . HIS A 1 85 ? -59.035 -22.764 106.165 1.00 62.56 85 HIS A C 1
ATOM 625 O O . HIS A 1 85 ? -58.546 -23.303 105.171 1.00 62.56 85 HIS A O 1
ATOM 631 N N . ASP A 1 86 ? -59.059 -23.373 107.350 1.00 69.44 86 ASP A N 1
ATOM 632 C CA . ASP A 1 86 ? -58.884 -24.820 107.464 1.00 69.44 86 ASP A CA 1
ATOM 633 C C . ASP A 1 86 ? -60.149 -25.551 106.960 1.00 69.44 86 ASP A C 1
ATOM 635 O O . ASP A 1 86 ? -61.174 -24.929 106.675 1.00 69.44 86 ASP A O 1
ATOM 639 N N . ALA A 1 87 ? -60.112 -26.884 106.877 1.00 71.50 87 ALA A N 1
ATOM 640 C CA . ALA A 1 87 ? -61.259 -27.697 106.452 1.00 71.50 87 ALA A CA 1
ATOM 641 C C . ALA A 1 87 ? -62.525 -27.533 107.334 1.00 71.50 87 ALA A C 1
ATOM 643 O O . ALA A 1 87 ? -63.583 -28.052 106.982 1.00 71.50 87 ALA A O 1
ATOM 644 N N . ASN A 1 88 ? -62.430 -26.809 108.456 1.00 71.38 88 ASN A N 1
ATOM 645 C CA . ASN A 1 88 ? -63.494 -26.536 109.419 1.00 71.38 88 ASN A CA 1
ATOM 646 C C . ASN A 1 88 ? -63.953 -25.061 109.403 1.00 71.38 88 ASN A C 1
ATOM 648 O O . ASN A 1 88 ? -64.786 -24.672 110.223 1.00 71.38 88 ASN A O 1
ATOM 652 N N . GLY A 1 89 ? -63.414 -24.225 108.506 1.00 67.56 89 GLY A N 1
ATOM 653 C CA . GLY A 1 89 ? -63.739 -22.799 108.409 1.00 67.56 89 GLY A CA 1
ATOM 654 C C . GLY A 1 89 ? -63.079 -21.913 109.474 1.00 67.56 89 GLY A C 1
ATOM 655 O O . GLY A 1 89 ? -63.347 -20.710 109.507 1.00 67.56 89 GLY A O 1
ATOM 656 N N . GLN A 1 90 ? -62.211 -22.456 110.334 1.00 65.19 90 GLN A N 1
ATOM 657 C CA . GLN A 1 90 ? -61.515 -21.677 111.360 1.00 65.19 90 GLN A CA 1
ATOM 658 C C . GLN A 1 90 ? -60.240 -21.033 110.807 1.00 65.19 90 GLN A C 1
ATOM 660 O O . GLN A 1 90 ? -59.577 -21.559 109.911 1.00 65.19 90 GLN A O 1
ATOM 665 N N . LEU A 1 91 ? -59.910 -19.856 111.348 1.00 69.88 91 LEU A N 1
ATOM 666 C CA . LEU A 1 91 ? -58.666 -19.162 111.033 1.00 69.88 91 LEU A CA 1
ATOM 667 C C . LEU A 1 91 ? -57.489 -20.003 111.555 1.00 69.88 91 LEU A C 1
ATOM 669 O O . LEU A 1 91 ? -57.474 -20.346 112.741 1.00 69.88 91 LEU A O 1
ATOM 673 N N . PRO A 1 92 ? -56.506 -20.340 110.706 1.00 73.50 92 PRO A N 1
ATOM 674 C CA . PRO A 1 92 ? -55.349 -21.109 111.112 1.00 73.50 92 PRO A CA 1
ATOM 675 C C . PRO A 1 92 ? -54.569 -20.347 112.192 1.00 73.50 92 PRO A C 1
ATOM 677 O O . PRO A 1 92 ? -54.602 -19.112 112.230 1.00 73.50 92 PRO A O 1
ATOM 680 N N . PRO A 1 93 ? -53.851 -21.068 113.071 1.00 78.56 93 PRO A N 1
ATOM 681 C CA . PRO A 1 93 ? -53.047 -20.448 114.115 1.00 78.56 93 PRO A CA 1
ATOM 682 C C . PRO A 1 93 ? -52.075 -19.433 113.507 1.00 78.56 93 PRO A C 1
ATOM 684 O O . PRO A 1 93 ? -51.585 -19.620 112.392 1.00 78.56 93 PRO A O 1
ATOM 687 N N . TYR A 1 94 ? -51.803 -18.357 114.248 1.00 81.25 94 TYR A N 1
ATOM 688 C CA . TYR A 1 94 ? -51.024 -17.205 113.781 1.00 81.25 94 TYR A CA 1
ATOM 689 C C . TYR A 1 94 ? -49.727 -17.607 113.058 1.00 81.25 94 TYR A C 1
ATOM 691 O O . TYR A 1 94 ? -49.460 -17.109 111.968 1.00 81.25 94 TYR A O 1
ATOM 699 N N . ASP A 1 95 ? -48.986 -18.583 113.586 1.00 80.44 95 ASP A N 1
ATOM 700 C CA . ASP A 1 95 ? -47.740 -19.074 112.983 1.00 80.44 95 ASP A CA 1
ATOM 701 C C . ASP A 1 95 ? -47.935 -19.680 111.581 1.00 80.44 95 ASP A C 1
ATOM 703 O O . ASP A 1 95 ? -47.109 -19.476 110.689 1.00 80.44 95 ASP A O 1
ATOM 707 N N . ALA A 1 96 ? -49.053 -20.371 111.337 1.00 78.19 96 ALA A N 1
ATOM 708 C CA . ALA A 1 96 ? -49.390 -20.922 110.024 1.00 78.19 96 ALA A CA 1
ATOM 709 C C . ALA A 1 96 ? -49.810 -19.825 109.032 1.00 78.19 96 ALA A C 1
ATOM 711 O O . ALA A 1 96 ? -49.522 -19.920 107.838 1.00 78.19 96 ALA A O 1
ATOM 712 N N . LEU A 1 97 ? -50.450 -18.760 109.520 1.00 79.06 97 LEU A N 1
ATOM 713 C CA . LEU A 1 97 ? -50.830 -17.604 108.710 1.00 79.06 97 LEU A CA 1
ATOM 714 C C . LEU A 1 97 ? -49.599 -16.765 108.337 1.00 79.06 97 LEU A C 1
ATOM 716 O O . LEU A 1 97 ? -49.464 -16.357 107.185 1.00 79.06 97 LEU A O 1
ATOM 720 N N . VAL A 1 98 ? -48.654 -16.599 109.268 1.00 83.19 98 VAL A N 1
ATOM 721 C CA . VAL A 1 98 ? -47.345 -15.977 109.017 1.00 83.19 98 VAL A CA 1
ATOM 722 C C . VAL A 1 98 ? -46.539 -16.788 108.000 1.00 83.19 98 VAL A C 1
ATOM 724 O O . VAL A 1 98 ? -45.960 -16.199 107.088 1.00 83.19 98 VAL A O 1
ATOM 727 N N . HIS A 1 99 ? -46.538 -18.121 108.090 1.00 84.06 99 HIS A N 1
ATOM 728 C CA . HIS A 1 99 ? -45.886 -18.976 107.094 1.00 84.06 99 HIS A CA 1
ATOM 729 C C . HIS A 1 99 ? -46.515 -18.840 105.702 1.00 84.06 99 HIS A C 1
ATOM 731 O O . HIS A 1 99 ? -45.796 -18.546 104.748 1.00 84.06 99 HIS A O 1
ATOM 737 N N . LYS A 1 100 ? -47.848 -18.943 105.592 1.00 80.81 100 LYS A N 1
ATOM 738 C CA . LYS A 1 100 ? -48.575 -18.742 104.324 1.00 80.81 100 LYS A CA 1
ATOM 739 C C . LYS A 1 100 ? -48.323 -17.354 103.727 1.00 80.81 100 LYS A C 1
ATOM 741 O O . LYS A 1 100 ? -48.128 -17.223 102.522 1.00 80.81 100 LYS A O 1
ATOM 746 N N . LEU A 1 101 ? -48.291 -16.315 104.563 1.00 80.38 101 LEU A N 1
ATOM 747 C CA . LEU A 1 101 ? -48.018 -14.946 104.133 1.00 80.38 101 LEU A CA 1
ATOM 748 C C . LEU A 1 101 ? -46.569 -14.784 103.648 1.00 80.38 101 LEU A C 1
ATOM 750 O O . LEU A 1 101 ? -46.329 -14.156 102.618 1.00 80.38 101 LEU A O 1
ATOM 754 N N . ASN A 1 102 ? -45.601 -15.373 104.350 1.00 85.56 102 ASN A N 1
ATOM 755 C CA . ASN A 1 102 ? -44.196 -15.370 103.944 1.00 85.56 102 ASN A CA 1
ATOM 756 C C . ASN A 1 102 ? -43.989 -16.119 102.615 1.00 85.56 102 ASN A C 1
ATOM 758 O O . ASN A 1 102 ? -43.252 -15.643 101.750 1.00 85.56 102 ASN A O 1
ATOM 762 N N . ASP A 1 103 ? -44.685 -17.237 102.409 1.00 83.19 103 ASP A N 1
ATOM 763 C CA . ASP A 1 103 ? -44.659 -17.983 101.149 1.00 83.19 103 ASP A CA 1
ATOM 764 C C . ASP A 1 103 ? -45.306 -17.189 100.007 1.00 83.19 103 ASP A C 1
ATOM 766 O O . ASP A 1 103 ? -44.730 -17.105 98.921 1.00 83.19 103 ASP A O 1
ATOM 770 N N . ALA A 1 104 ? -46.418 -16.493 100.264 1.00 79.50 104 ALA A N 1
ATOM 771 C CA . ALA A 1 104 ? -47.032 -15.574 99.306 1.00 79.50 104 ALA A CA 1
ATOM 772 C C . ALA A 1 104 ? -46.092 -14.413 98.929 1.00 79.50 104 ALA A C 1
ATOM 774 O O . ALA A 1 104 ? -45.960 -14.071 97.753 1.00 79.50 104 ALA A O 1
ATOM 775 N N . PHE A 1 105 ? -45.374 -13.834 99.898 1.00 82.50 105 PHE A N 1
ATOM 776 C CA . PHE A 1 105 ? -44.373 -12.798 99.627 1.00 82.50 105 PHE A CA 1
ATOM 777 C C . PHE A 1 105 ? -43.172 -13.334 98.845 1.00 82.50 105 PHE A C 1
ATOM 779 O O . PHE A 1 105 ? -42.690 -12.661 97.930 1.00 82.50 105 PHE A O 1
ATOM 786 N N . ARG A 1 106 ? -42.692 -14.544 99.153 1.00 84.12 106 ARG A N 1
ATOM 787 C CA . ARG A 1 106 ? -41.641 -15.214 98.371 1.00 84.12 106 ARG A CA 1
ATOM 788 C C . ARG A 1 106 ? -42.100 -15.480 96.941 1.00 84.12 106 ARG A C 1
ATOM 790 O O . ARG A 1 106 ? -41.332 -15.244 96.010 1.00 84.12 106 ARG A O 1
ATOM 797 N N . HIS A 1 107 ? -43.354 -15.881 96.767 1.00 80.06 107 HIS A N 1
ATOM 798 C CA . HIS A 1 107 ? -43.970 -16.106 95.468 1.00 80.06 107 HIS A CA 1
ATOM 799 C C . HIS A 1 107 ? -44.097 -14.813 94.657 1.00 80.06 107 HIS A C 1
ATOM 801 O O . HIS A 1 107 ? -43.609 -14.742 93.532 1.00 80.06 107 HIS A O 1
ATOM 807 N N . GLN A 1 108 ? -44.646 -13.748 95.250 1.00 79.06 108 GLN A N 1
ATOM 808 C CA . GLN A 1 108 ? -44.755 -12.438 94.608 1.00 79.06 108 GLN A CA 1
ATOM 809 C C . GLN A 1 108 ? -43.379 -11.864 94.259 1.00 79.06 108 GLN A C 1
ATOM 811 O O . GLN A 1 108 ? -43.206 -11.263 93.200 1.00 79.06 108 GLN A O 1
ATOM 816 N N . LYS A 1 109 ? -42.374 -12.071 95.119 1.00 85.44 109 LYS A N 1
ATOM 817 C CA . LYS A 1 109 ? -40.984 -11.707 94.825 1.00 85.44 109 LYS A CA 1
ATOM 818 C C . LYS A 1 109 ? -40.447 -12.489 93.622 1.00 85.44 109 LYS A C 1
ATOM 820 O O . LYS A 1 109 ? -39.810 -11.882 92.764 1.00 85.44 109 LYS A O 1
ATOM 825 N N . GLY A 1 110 ? -40.739 -13.789 93.532 1.00 83.88 110 GLY A N 1
ATOM 826 C CA . GLY A 1 110 ? -40.410 -14.634 92.381 1.00 83.88 110 GLY A CA 1
ATOM 827 C C . GLY A 1 110 ? -41.066 -14.144 91.087 1.00 83.88 110 GLY A C 1
ATOM 828 O O . GLY A 1 110 ? -40.367 -13.907 90.103 1.00 83.88 110 GLY A O 1
ATOM 829 N N . ILE A 1 111 ? -42.377 -13.881 91.117 1.00 78.25 111 ILE A N 1
ATOM 830 C CA . ILE A 1 111 ? -43.135 -13.329 89.983 1.00 78.25 111 ILE A CA 1
ATOM 831 C C . ILE A 1 111 ? -42.576 -11.966 89.568 1.00 78.25 111 ILE A C 1
ATOM 833 O O . ILE A 1 111 ? -42.322 -11.746 88.389 1.00 78.25 111 ILE A O 1
ATOM 837 N N . ASN A 1 112 ? -42.320 -11.057 90.512 1.00 82.94 112 ASN A N 1
ATOM 838 C CA . ASN A 1 112 ? -41.768 -9.736 90.207 1.00 82.94 112 ASN A CA 1
ATOM 839 C C . ASN A 1 112 ? -40.365 -9.835 89.586 1.00 82.94 112 ASN A C 1
ATOM 841 O O . ASN A 1 112 ? -40.064 -9.120 88.631 1.00 82.94 112 ASN A O 1
ATOM 845 N N . GLN A 1 113 ? -39.516 -10.736 90.088 1.00 87.19 113 GLN A N 1
ATOM 846 C CA . GLN A 1 113 ? -38.182 -10.967 89.535 1.00 87.19 113 GLN A CA 1
ATOM 847 C C . GLN A 1 113 ? -38.253 -11.543 88.116 1.00 87.19 113 GLN A C 1
ATOM 849 O O . GLN A 1 113 ? -37.501 -11.119 87.240 1.00 87.19 113 GLN A O 1
ATOM 854 N N . MET A 1 114 ? -39.158 -12.486 87.866 1.00 79.44 114 MET A N 1
ATOM 855 C CA . MET A 1 114 ? -39.343 -13.078 86.542 1.00 79.44 114 MET A CA 1
ATOM 856 C C . MET A 1 114 ? -40.013 -12.108 85.560 1.00 79.44 114 MET A C 1
ATOM 858 O O . MET A 1 114 ? -39.611 -12.049 84.403 1.00 79.44 114 MET A O 1
ATOM 862 N N . ASN A 1 115 ? -40.948 -11.273 86.014 1.00 80.50 115 ASN A N 1
ATOM 863 C CA . ASN A 1 115 ? -41.546 -10.216 85.200 1.00 80.50 115 ASN A CA 1
ATOM 864 C C . ASN A 1 115 ? -40.499 -9.161 84.793 1.00 80.50 115 ASN A C 1
ATOM 866 O O . ASN A 1 115 ? -40.436 -8.751 83.636 1.00 80.50 115 ASN A O 1
ATOM 870 N N . ALA A 1 116 ? -39.598 -8.786 85.710 1.00 81.19 116 ALA A N 1
ATOM 871 C CA . ALA A 1 116 ? -38.459 -7.926 85.385 1.00 81.19 116 ALA A CA 1
ATOM 872 C C . ALA A 1 116 ? -37.514 -8.572 84.349 1.00 81.19 116 ALA A C 1
ATOM 874 O O . ALA A 1 116 ? -37.031 -7.888 83.445 1.00 81.19 116 ALA A O 1
ATOM 875 N N . LYS A 1 117 ? -37.289 -9.892 84.431 1.00 81.56 117 LYS A N 1
ATOM 876 C CA . LYS A 1 117 ? -36.529 -10.645 83.418 1.00 81.56 117 LYS A CA 1
ATOM 877 C C . LYS A 1 117 ? -37.253 -10.711 82.064 1.00 81.56 117 LYS A C 1
ATOM 879 O O . LYS A 1 117 ? -36.607 -10.607 81.030 1.00 81.56 117 LYS A O 1
ATOM 884 N N . LEU A 1 118 ? -38.578 -10.848 82.034 1.00 79.75 118 LEU A N 1
ATOM 885 C CA . LEU A 1 118 ? -39.348 -10.822 80.783 1.00 79.75 118 LEU A CA 1
ATOM 886 C C . LEU A 1 118 ? -39.318 -9.450 80.111 1.00 79.75 118 LEU A C 1
ATOM 888 O O . LEU A 1 118 ? -39.150 -9.363 78.896 1.00 79.75 118 LEU A O 1
ATOM 892 N N . MET A 1 119 ? -39.420 -8.377 80.897 1.00 79.12 119 MET A N 1
ATOM 893 C CA . MET A 1 119 ? -39.245 -7.008 80.405 1.00 79.12 119 MET A CA 1
ATOM 894 C C . MET A 1 119 ? -37.875 -6.819 79.740 1.00 79.12 119 MET A C 1
ATOM 896 O O . MET A 1 119 ? -37.799 -6.247 78.652 1.00 79.12 119 MET A O 1
ATOM 900 N N . SER A 1 120 ? -36.795 -7.331 80.345 1.00 80.94 120 SER A N 1
ATOM 901 C CA . SER A 1 120 ? -35.457 -7.223 79.753 1.00 80.94 120 SER A CA 1
ATOM 902 C C . SER A 1 120 ? -35.302 -8.069 78.488 1.00 80.94 120 SER A C 1
ATOM 904 O O . SER A 1 120 ? -34.712 -7.596 77.520 1.00 80.94 120 SER A O 1
ATOM 906 N N . VAL A 1 121 ? -35.886 -9.269 78.445 1.00 79.00 121 VAL A N 1
ATOM 907 C CA . VAL A 1 121 ? -35.944 -10.101 77.232 1.00 79.00 121 VAL A CA 1
ATOM 908 C C . VAL A 1 121 ? -36.673 -9.379 76.101 1.00 79.00 121 VAL A C 1
ATOM 910 O O . VAL A 1 121 ? -36.148 -9.306 74.993 1.00 79.00 121 VAL A O 1
ATOM 913 N N . ASN A 1 122 ? -37.850 -8.806 76.365 1.00 81.12 122 ASN A N 1
ATOM 914 C CA . ASN A 1 122 ? -38.610 -8.067 75.356 1.00 81.12 122 ASN A CA 1
ATOM 915 C C . ASN A 1 122 ? -37.799 -6.873 74.820 1.00 81.12 122 ASN A C 1
ATOM 917 O O . ASN A 1 122 ? -37.695 -6.665 73.611 1.00 81.12 122 ASN A O 1
ATOM 921 N N . TYR A 1 123 ? -37.132 -6.134 75.712 1.00 83.88 123 TYR A N 1
ATOM 922 C CA . TYR A 1 123 ? -36.223 -5.062 75.310 1.00 83.88 123 TYR A CA 1
ATOM 923 C C . TYR A 1 123 ? -35.068 -5.570 74.428 1.00 83.88 123 TYR A C 1
ATOM 925 O O . TYR A 1 123 ? -34.773 -4.960 73.401 1.00 83.88 123 TYR A O 1
ATOM 933 N N . LEU A 1 124 ? -34.448 -6.706 74.772 1.00 78.62 124 LEU A N 1
ATOM 934 C CA . LEU A 1 124 ? -33.374 -7.316 73.978 1.00 78.62 124 LEU A CA 1
ATOM 935 C C . LEU A 1 124 ? -33.850 -7.786 72.597 1.00 78.62 124 LEU A C 1
ATOM 937 O O . LEU A 1 124 ? -33.133 -7.596 71.616 1.00 78.62 124 LEU A O 1
ATOM 941 N N . VAL A 1 125 ? -35.056 -8.349 72.489 1.00 80.75 125 VAL A N 1
ATOM 942 C CA . VAL A 1 125 ? -35.652 -8.737 71.199 1.00 80.75 125 VAL A CA 1
ATOM 943 C C . VAL A 1 125 ? -35.917 -7.506 70.336 1.00 80.75 125 VAL A C 1
ATOM 945 O O . VAL A 1 125 ? -35.554 -7.494 69.160 1.00 80.75 125 VAL A O 1
ATOM 948 N N . ASN A 1 126 ? -36.468 -6.435 70.911 1.00 85.56 126 ASN A N 1
ATOM 949 C CA . ASN A 1 126 ? -36.679 -5.183 70.181 1.00 85.56 126 ASN A CA 1
ATOM 950 C C . ASN A 1 126 ? -35.355 -4.555 69.727 1.00 85.56 126 ASN A C 1
ATOM 952 O O . ASN A 1 126 ? -35.248 -4.105 68.586 1.00 85.56 126 ASN A O 1
ATOM 956 N N . LEU A 1 127 ? -34.320 -4.588 70.573 1.00 80.62 127 LEU A N 1
ATOM 957 C CA . LEU A 1 127 ? -32.978 -4.130 70.215 1.00 80.62 127 LEU A CA 1
ATOM 958 C C . LEU A 1 127 ? -32.355 -4.994 69.106 1.00 80.62 127 LEU A C 1
ATOM 960 O O . LEU A 1 127 ? -31.706 -4.466 68.202 1.00 80.62 127 LEU A O 1
ATOM 964 N N . SER A 1 128 ? -32.589 -6.308 69.133 1.00 79.56 128 SER A N 1
ATOM 965 C CA . SER A 1 128 ? -32.167 -7.238 68.081 1.00 79.56 128 SER A CA 1
ATOM 966 C C . SER A 1 128 ? -32.854 -6.952 66.750 1.00 79.56 128 SER A C 1
ATOM 968 O O . SER A 1 128 ? -32.180 -6.797 65.732 1.00 79.56 128 SER A O 1
ATOM 970 N N . ASN A 1 129 ? -34.180 -6.797 66.754 1.00 84.19 129 ASN A N 1
ATOM 971 C CA . ASN A 1 129 ? -34.954 -6.443 65.566 1.00 84.19 129 ASN A CA 1
ATOM 972 C C . ASN A 1 129 ? -34.507 -5.095 64.993 1.00 84.19 129 ASN A C 1
ATOM 974 O O . ASN A 1 129 ? -34.349 -4.960 63.781 1.00 84.19 129 ASN A O 1
ATOM 978 N N . PHE A 1 130 ? -34.227 -4.115 65.856 1.00 85.44 130 PHE A N 1
ATOM 979 C CA . PHE A 1 130 ? -33.651 -2.839 65.442 1.00 85.44 130 PHE A CA 1
ATOM 980 C C . PHE A 1 130 ? -32.270 -3.014 64.792 1.00 85.44 130 PHE A C 1
ATOM 982 O O . PHE A 1 130 ? -32.023 -2.460 63.721 1.00 85.44 130 PHE A O 1
ATOM 989 N N . SER A 1 131 ? -31.385 -3.817 65.391 1.00 81.44 131 SER A N 1
ATOM 990 C CA . SER A 1 131 ? -30.059 -4.117 64.837 1.00 81.44 131 SER A CA 1
ATOM 991 C C . SER A 1 131 ? -30.151 -4.809 63.470 1.00 81.44 131 SER A C 1
ATOM 993 O O . SER A 1 131 ? -29.503 -4.371 62.519 1.00 81.44 131 SER A O 1
ATOM 995 N N . LYS A 1 132 ? -31.020 -5.822 63.327 1.00 83.56 132 LYS A N 1
ATOM 996 C CA . LYS A 1 132 ? -31.278 -6.522 62.057 1.00 83.56 132 LYS A CA 1
ATOM 997 C C . LYS A 1 132 ? -31.834 -5.581 60.991 1.00 83.56 132 LYS A C 1
ATOM 999 O O . LYS A 1 132 ? -31.316 -5.556 59.879 1.00 83.56 132 LYS A O 1
ATOM 1004 N N . ASN A 1 133 ? -32.824 -4.756 61.334 1.00 89.06 133 ASN A N 1
ATOM 1005 C CA . ASN A 1 133 ? -33.369 -3.763 60.408 1.00 89.06 133 ASN A CA 1
ATOM 1006 C C . ASN A 1 133 ? -32.301 -2.765 59.963 1.00 89.06 133 ASN A C 1
ATOM 1008 O O . ASN A 1 133 ? -32.244 -2.412 58.789 1.00 89.06 133 ASN A O 1
ATOM 1012 N N . ARG A 1 134 ? -31.409 -2.352 60.867 1.00 88.12 134 ARG A N 1
ATOM 1013 C CA . ARG A 1 134 ? -30.292 -1.470 60.527 1.00 88.12 134 ARG A CA 1
ATOM 1014 C C . ARG A 1 134 ? -29.272 -2.149 59.606 1.00 88.12 134 ARG A C 1
ATOM 1016 O O . ARG A 1 134 ? -28.778 -1.502 58.687 1.00 88.12 134 ARG A O 1
ATOM 1023 N N . GLN A 1 135 ? -28.965 -3.429 59.822 1.00 85.31 135 GLN A N 1
ATOM 1024 C CA . GLN A 1 135 ? -28.090 -4.203 58.930 1.00 85.31 135 GLN A CA 1
ATOM 1025 C C . GLN A 1 135 ? -28.716 -4.378 57.545 1.00 85.31 135 GLN A C 1
ATOM 1027 O O . GLN A 1 135 ? -28.048 -4.134 56.545 1.00 85.31 135 GLN A O 1
ATOM 1032 N N . LEU A 1 136 ? -30.007 -4.713 57.480 1.00 90.06 136 LEU A N 1
ATOM 1033 C CA . LEU A 1 136 ? -30.734 -4.850 56.221 1.00 90.06 136 LEU A CA 1
ATOM 1034 C C . LEU A 1 136 ? -30.796 -3.518 55.470 1.00 90.06 136 LEU A C 1
ATOM 1036 O O . LEU A 1 136 ? -30.525 -3.485 54.277 1.00 90.06 136 LEU A O 1
ATOM 1040 N N . GLN A 1 137 ? -31.062 -2.405 56.158 1.00 92.44 137 GLN A N 1
ATOM 1041 C CA . GLN A 1 137 ? -31.005 -1.072 55.552 1.00 92.44 137 GLN A CA 1
ATOM 1042 C C . GLN A 1 137 ? -29.616 -0.751 54.995 1.00 92.44 137 GLN A C 1
ATOM 1044 O O . GLN A 1 137 ? -29.517 -0.192 53.906 1.00 92.44 137 GLN A O 1
ATOM 1049 N N . LYS A 1 138 ? -28.548 -1.127 55.709 1.00 94.69 138 LYS A N 1
ATOM 1050 C CA . LYS A 1 138 ? -27.175 -0.947 55.230 1.00 94.69 138 LYS A CA 1
ATOM 1051 C C . LYS A 1 138 ? -26.904 -1.786 53.977 1.00 94.69 138 LYS A C 1
ATOM 1053 O O . LYS A 1 138 ? -26.431 -1.235 52.991 1.00 94.69 138 LYS A O 1
ATOM 1058 N N . ALA A 1 139 ? -27.266 -3.068 53.985 1.00 89.25 139 ALA A N 1
ATOM 1059 C CA . ALA A 1 139 ? -27.102 -3.956 52.834 1.00 89.25 139 ALA A CA 1
ATOM 1060 C C . ALA A 1 139 ? -27.928 -3.494 51.619 1.00 89.25 139 ALA A C 1
ATOM 1062 O O . ALA A 1 139 ? -27.448 -3.525 50.491 1.00 89.25 139 ALA A O 1
ATOM 1063 N N . VAL A 1 140 ? -29.152 -3.001 51.841 1.00 93.50 140 VAL A N 1
ATOM 1064 C CA . VAL A 1 140 ? -29.991 -2.415 50.784 1.00 93.50 140 VAL A CA 1
ATOM 1065 C C . VAL A 1 140 ? -29.366 -1.133 50.233 1.00 93.50 140 VAL A C 1
ATOM 1067 O O . VAL A 1 140 ? -29.365 -0.945 49.021 1.00 93.50 140 VAL A O 1
ATOM 1070 N N . ALA A 1 141 ? -28.805 -0.271 51.085 1.00 94.38 141 ALA A N 1
ATOM 1071 C CA . ALA A 1 141 ? -28.119 0.942 50.643 1.00 94.38 141 ALA A CA 1
ATOM 1072 C C . ALA A 1 141 ? -26.856 0.624 49.821 1.00 94.38 141 ALA A C 1
ATOM 1074 O O . ALA A 1 141 ? -26.647 1.222 48.767 1.00 94.38 141 ALA A O 1
ATOM 1075 N N . GLU A 1 142 ? -26.052 -0.351 50.255 1.00 95.06 142 GLU A N 1
ATOM 1076 C CA . GLU A 1 142 ? -24.886 -0.843 49.507 1.00 95.06 142 GLU A CA 1
ATOM 1077 C C . GLU A 1 142 ? -25.306 -1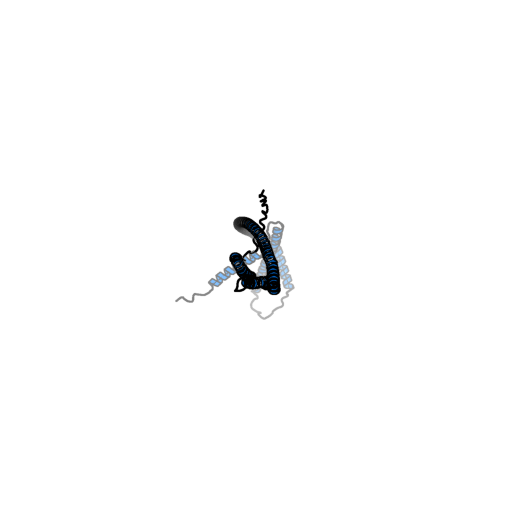.465 48.165 1.00 95.06 142 GLU A C 1
ATOM 1079 O O . GLU A 1 142 ? -24.722 -1.153 47.128 1.00 95.06 142 GLU A O 1
ATOM 1084 N N . GLY A 1 143 ? -26.372 -2.271 48.151 1.00 93.00 143 GLY A N 1
ATOM 1085 C CA . GLY A 1 143 ? -26.933 -2.839 46.925 1.00 93.00 143 GLY A CA 1
ATOM 1086 C C . GLY A 1 143 ? -27.441 -1.768 45.956 1.00 93.00 143 GLY A C 1
ATOM 1087 O O . GLY A 1 143 ? -27.149 -1.825 44.764 1.00 93.00 143 GLY A O 1
ATOM 1088 N N . GLN A 1 144 ? -28.139 -0.741 46.449 1.00 94.69 144 GLN A N 1
ATOM 1089 C CA . GLN A 1 144 ? -28.563 0.400 45.629 1.00 94.69 144 GLN A CA 1
ATOM 1090 C C . GLN A 1 144 ? -27.369 1.156 45.042 1.00 94.69 144 GLN A C 1
ATOM 1092 O O . GLN A 1 144 ? -27.406 1.547 43.875 1.00 94.69 144 GLN A O 1
ATOM 1097 N N . GLN A 1 145 ? -26.299 1.333 45.820 1.00 96.25 145 GLN A N 1
ATOM 1098 C CA . GLN A 1 145 ? -25.073 1.961 45.340 1.00 96.25 145 GLN A CA 1
ATOM 1099 C C . GLN A 1 145 ? -24.424 1.142 44.216 1.00 96.25 145 GLN A C 1
ATOM 1101 O O . GLN A 1 145 ? -24.070 1.713 43.186 1.00 96.25 145 GLN A O 1
ATOM 1106 N N . GLN A 1 146 ? -24.327 -0.181 44.372 1.00 95.44 146 GLN A N 1
ATOM 1107 C CA . GLN A 1 146 ? -23.795 -1.075 43.336 1.00 95.44 146 GLN A CA 1
ATOM 1108 C C . GLN A 1 146 ? -24.649 -1.056 42.063 1.00 95.44 146 GLN A C 1
ATOM 1110 O O . GLN A 1 146 ? -24.109 -1.016 40.961 1.00 95.44 146 GLN A O 1
ATOM 1115 N N . VAL A 1 147 ? -25.979 -1.027 42.195 1.00 95.75 147 VAL A N 1
ATOM 1116 C CA . VAL A 1 147 ? -26.890 -0.906 41.046 1.00 95.75 147 VAL A CA 1
ATOM 1117 C C . VAL A 1 147 ? -26.686 0.425 40.321 1.00 95.75 147 VAL A C 1
ATOM 1119 O O . VAL A 1 147 ? -26.624 0.436 39.094 1.00 95.75 147 VAL A O 1
ATOM 1122 N N . MET A 1 148 ? -26.519 1.538 41.044 1.00 97.00 148 MET A N 1
ATOM 1123 C CA . MET A 1 148 ? -26.211 2.827 40.413 1.00 97.00 148 MET A CA 1
ATOM 1124 C C . MET A 1 148 ? -24.852 2.824 39.709 1.00 97.00 148 MET A C 1
ATOM 1126 O O . MET A 1 148 ? -24.708 3.437 38.653 1.00 97.00 148 MET A O 1
ATOM 1130 N N . GLU A 1 149 ? -23.850 2.158 40.278 1.00 96.50 149 GLU A N 1
ATOM 1131 C CA . GLU A 1 149 ? -22.533 2.029 39.656 1.00 96.50 149 GLU A CA 1
ATOM 1132 C C . GLU A 1 149 ? -22.601 1.196 38.372 1.00 96.50 149 GLU A C 1
ATOM 1134 O O . GLU A 1 149 ? -22.121 1.646 37.334 1.00 96.50 149 GLU A O 1
ATOM 1139 N N . LEU A 1 150 ? -23.290 0.052 38.404 1.00 95.38 150 LEU A N 1
ATOM 1140 C CA . LEU A 1 150 ? -23.549 -0.771 37.221 1.00 95.38 150 LEU A CA 1
ATOM 1141 C C . LEU A 1 150 ? -24.344 -0.015 36.152 1.00 95.38 150 LEU A C 1
ATOM 1143 O O . LEU A 1 150 ? -24.034 -0.105 34.971 1.00 95.38 150 LEU A O 1
ATOM 1147 N N . GLN A 1 151 ? -25.342 0.775 36.544 1.00 96.31 151 GLN A N 1
ATOM 1148 C CA . GLN A 1 151 ? -26.092 1.591 35.593 1.00 96.31 151 GLN A CA 1
ATOM 1149 C C . GLN A 1 151 ? -25.192 2.636 34.920 1.00 96.31 151 GLN A C 1
ATOM 1151 O O . GLN A 1 151 ? -25.270 2.827 33.710 1.00 96.31 151 GLN A O 1
ATOM 1156 N N . ARG A 1 152 ? -24.293 3.280 35.677 1.00 97.25 152 ARG A N 1
ATOM 1157 C CA . ARG A 1 152 ? -23.323 4.231 35.112 1.00 97.25 152 ARG A CA 1
ATOM 1158 C C . ARG A 1 152 ? -22.342 3.559 34.157 1.00 97.25 152 ARG A C 1
ATOM 1160 O O . ARG A 1 152 ? -22.029 4.144 33.124 1.00 97.25 152 ARG A O 1
ATOM 1167 N N . THR A 1 153 ? -21.853 2.362 34.478 1.00 97.25 153 THR A N 1
ATOM 1168 C CA . THR A 1 153 ? -20.933 1.641 33.587 1.00 97.25 153 THR A CA 1
ATOM 1169 C C . THR A 1 153 ? -21.632 1.163 32.320 1.00 97.25 153 THR A C 1
ATOM 1171 O O . THR A 1 153 ? -21.042 1.272 31.250 1.00 97.25 153 THR A O 1
ATOM 1174 N N . VAL A 1 154 ? -22.891 0.719 32.406 1.00 96.62 154 VAL A N 1
ATOM 1175 C CA . VAL A 1 154 ? -23.706 0.380 31.229 1.00 96.62 154 VAL A CA 1
ATOM 1176 C C . VAL A 1 154 ? -23.913 1.603 30.341 1.00 96.62 154 VAL A C 1
ATOM 1178 O O . VAL A 1 154 ? -23.597 1.518 29.161 1.00 96.62 154 VAL A O 1
ATOM 1181 N N . CYS A 1 155 ? -24.314 2.754 30.893 1.00 97.94 155 CYS A N 1
ATOM 1182 C CA . CYS A 1 155 ? -24.439 3.982 30.098 1.00 97.94 155 CYS A CA 1
ATOM 1183 C C . CYS A 1 155 ? -23.107 4.380 29.439 1.00 97.94 155 CYS A C 1
ATOM 1185 O O . CYS A 1 155 ? -23.071 4.724 28.265 1.00 97.94 155 CYS A O 1
ATOM 1187 N N . SER A 1 156 ? -21.985 4.261 30.156 1.00 97.81 156 SER A N 1
ATOM 1188 C CA . SER A 1 156 ? -20.662 4.537 29.578 1.00 97.81 156 SER A CA 1
ATOM 1189 C C . SER A 1 156 ? -20.277 3.562 28.457 1.00 97.81 156 SER A C 1
ATOM 1191 O O . SER A 1 156 ? -19.550 3.944 27.536 1.00 97.81 156 SER A O 1
ATOM 1193 N N . LEU A 1 157 ? -20.703 2.299 28.545 1.00 95.69 157 LEU A N 1
ATOM 1194 C CA . LEU A 1 157 ? -20.483 1.299 27.501 1.00 95.69 157 LEU A CA 1
ATOM 1195 C C . LEU A 1 157 ? -21.376 1.560 26.287 1.00 95.69 157 LEU A C 1
ATOM 1197 O O . LEU A 1 157 ? -20.888 1.438 25.168 1.00 95.69 157 LEU A O 1
ATOM 1201 N N . GLU A 1 158 ? -22.630 1.960 26.496 1.00 97.50 158 GLU A N 1
ATOM 1202 C CA . GLU A 1 158 ? -23.545 2.391 25.431 1.00 97.50 158 GLU A CA 1
ATOM 1203 C C . GLU A 1 158 ? -22.955 3.579 24.659 1.00 97.50 158 GLU A C 1
ATOM 1205 O O . GLU A 1 158 ? -22.763 3.474 23.449 1.00 97.50 158 GLU A O 1
ATOM 1210 N N . ASP A 1 159 ? -22.511 4.629 25.361 1.00 97.62 159 ASP A N 1
ATOM 1211 C CA . ASP A 1 159 ? -21.844 5.789 24.749 1.00 97.62 159 ASP A CA 1
ATOM 1212 C C . ASP A 1 159 ? -20.597 5.379 23.938 1.00 97.62 159 ASP A C 1
ATOM 1214 O O . ASP A 1 159 ? -20.320 5.911 22.859 1.00 97.62 159 ASP A O 1
ATOM 1218 N N . SER A 1 160 ? -19.831 4.405 24.441 1.00 97.50 160 SER A N 1
ATOM 1219 C CA . SER A 1 160 ? -18.633 3.897 23.761 1.00 97.50 160 SER A CA 1
ATOM 1220 C C . SER A 1 160 ? -18.973 3.092 22.503 1.00 97.50 160 SER A C 1
ATOM 1222 O O . SER A 1 160 ? -18.267 3.193 21.499 1.00 97.50 160 SER A O 1
ATOM 1224 N N . VAL A 1 161 ? -20.041 2.291 22.537 1.00 97.31 161 VAL A N 1
ATOM 1225 C CA . VAL A 1 161 ? -20.529 1.528 21.379 1.00 97.31 161 VAL A CA 1
ATOM 1226 C C . VAL A 1 161 ? -21.076 2.469 20.308 1.00 97.31 161 VAL A C 1
ATOM 1228 O O . VAL A 1 161 ? -20.775 2.277 19.126 1.00 97.31 161 VAL A O 1
ATOM 1231 N N . ASP A 1 162 ? -21.798 3.515 20.702 1.00 97.44 162 ASP A N 1
ATOM 1232 C CA . ASP A 1 162 ? -22.289 4.544 19.784 1.00 97.44 162 ASP A CA 1
ATOM 1233 C C . ASP A 1 162 ? -21.127 5.287 19.117 1.00 97.44 162 ASP A C 1
ATOM 1235 O O . ASP A 1 162 ? -21.088 5.417 17.889 1.00 97.44 162 ASP A O 1
ATOM 1239 N N . PHE A 1 163 ? -20.114 5.682 19.895 1.00 97.62 163 PHE A N 1
ATOM 1240 C CA . PHE A 1 163 ? -18.896 6.291 19.359 1.00 97.62 163 PHE A CA 1
ATOM 1241 C C . PHE A 1 163 ? -18.174 5.371 18.362 1.00 97.62 163 PHE A C 1
ATOM 1243 O O . PHE A 1 163 ? -17.823 5.803 17.261 1.00 97.62 163 PHE A O 1
ATOM 1250 N N . LEU A 1 164 ? -17.983 4.093 18.707 1.00 95.75 164 LEU A N 1
ATOM 1251 C CA . LEU A 1 164 ? -17.344 3.116 17.820 1.00 95.75 164 LEU A CA 1
ATOM 1252 C C . LEU A 1 164 ? -18.149 2.874 16.541 1.00 95.75 164 LEU A C 1
ATOM 1254 O O . LEU A 1 164 ? -17.562 2.650 15.483 1.00 95.75 164 LEU A O 1
ATOM 1258 N N . THR A 1 165 ? -19.476 2.934 16.618 1.00 97.38 165 THR A N 1
ATOM 1259 C CA . THR A 1 165 ? -20.353 2.790 15.452 1.00 97.38 165 THR A CA 1
ATOM 1260 C C . THR A 1 165 ? -20.180 3.969 14.496 1.00 97.38 165 THR A C 1
ATOM 1262 O O . THR A 1 165 ? -19.985 3.759 13.297 1.00 97.38 165 THR A O 1
ATOM 1265 N N . ILE A 1 166 ? -20.151 5.196 15.025 1.00 97.88 166 ILE A N 1
ATOM 1266 C CA . ILE A 1 166 ? -19.884 6.408 14.238 1.00 97.88 166 ILE A CA 1
ATOM 1267 C C . ILE A 1 166 ? -18.494 6.335 13.592 1.00 97.88 166 ILE A C 1
ATOM 1269 O O . ILE A 1 166 ? -18.357 6.580 12.392 1.00 97.88 166 ILE A O 1
ATOM 1273 N N . GLU A 1 167 ? -17.466 5.955 14.352 1.00 97.69 167 GLU A N 1
ATOM 1274 C CA . GLU A 1 167 ? -16.097 5.820 13.841 1.00 97.69 167 GLU A CA 1
ATOM 1275 C C . GLU A 1 167 ? -16.005 4.747 12.741 1.00 97.69 167 GLU A C 1
ATOM 1277 O O . GLU A 1 167 ? -15.387 4.969 11.697 1.00 97.69 167 GLU A O 1
ATOM 1282 N N . ALA A 1 168 ? -16.677 3.606 12.913 1.00 97.19 168 ALA A N 1
ATOM 1283 C CA . ALA A 1 168 ? -16.733 2.559 11.897 1.00 97.19 168 ALA A CA 1
ATOM 1284 C C . ALA A 1 168 ? -17.389 3.049 10.593 1.00 97.19 168 ALA A C 1
ATOM 1286 O O . ALA A 1 168 ? -16.922 2.710 9.501 1.00 97.19 168 ALA A O 1
ATOM 1287 N N . ASP A 1 169 ? -18.436 3.869 10.675 1.00 97.56 169 ASP A N 1
ATOM 1288 C CA . ASP A 1 169 ? -19.085 4.450 9.497 1.00 97.56 169 ASP A CA 1
ATOM 1289 C C . ASP A 1 169 ? -18.211 5.499 8.802 1.00 97.56 169 ASP A C 1
ATOM 1291 O O . ASP A 1 169 ? -18.118 5.508 7.567 1.00 97.56 169 ASP A O 1
ATOM 1295 N N . VAL A 1 170 ? -17.483 6.317 9.567 1.00 97.88 170 VAL A N 1
ATOM 1296 C CA . VAL A 1 170 ? -16.466 7.230 9.022 1.00 97.88 170 VAL A CA 1
ATOM 1297 C C . VAL A 1 170 ? -15.384 6.440 8.281 1.00 97.88 170 VAL A C 1
ATOM 1299 O O . VAL A 1 170 ? -15.043 6.779 7.144 1.00 97.88 170 VAL A O 1
ATOM 1302 N N . GLN A 1 171 ? -14.891 5.342 8.857 1.00 97.00 171 GLN A N 1
ATOM 1303 C CA . GLN A 1 171 ? -13.895 4.478 8.217 1.00 97.00 171 GLN A CA 1
ATOM 1304 C C . GLN A 1 171 ? -14.426 3.778 6.959 1.00 97.00 171 GLN A C 1
ATOM 1306 O O . GLN A 1 171 ? -13.716 3.669 5.956 1.00 97.00 171 GLN A O 1
ATOM 1311 N N . ARG A 1 172 ? -15.694 3.351 6.942 1.00 97.69 172 ARG A N 1
ATOM 1312 C CA . ARG A 1 172 ? -16.331 2.838 5.716 1.00 97.69 172 ARG A CA 1
ATOM 1313 C C . ARG A 1 172 ? -16.381 3.906 4.629 1.00 97.69 172 ARG A C 1
ATOM 1315 O O . ARG A 1 172 ? -16.103 3.611 3.464 1.00 97.69 172 ARG A O 1
ATOM 1322 N N . GLN A 1 173 ? -16.694 5.148 4.992 1.00 98.06 173 GLN A N 1
ATOM 1323 C CA . GLN A 1 173 ? -16.743 6.252 4.040 1.00 98.06 173 GLN A CA 1
ATOM 1324 C C . GLN A 1 173 ? -15.353 6.591 3.481 1.00 98.06 173 GLN A C 1
ATOM 1326 O O . GLN A 1 173 ? -15.219 6.825 2.276 1.00 98.06 173 GLN A O 1
ATOM 1331 N N . THR A 1 174 ? -14.305 6.591 4.310 1.00 97.38 174 THR A N 1
ATOM 1332 C CA . THR A 1 174 ? -12.927 6.816 3.841 1.00 97.38 174 THR A CA 1
ATOM 1333 C C . THR A 1 174 ? -12.449 5.678 2.943 1.00 97.38 174 THR A C 1
ATOM 1335 O O . THR A 1 174 ? -11.891 5.951 1.880 1.00 97.38 174 THR A O 1
ATOM 1338 N N . ALA A 1 175 ? -12.753 4.422 3.283 1.00 97.56 175 ALA A N 1
ATOM 1339 C CA . ALA A 1 175 ? -12.456 3.268 2.438 1.00 97.56 175 ALA A CA 1
ATOM 1340 C C . ALA A 1 175 ? -13.158 3.359 1.071 1.00 97.56 175 ALA A C 1
ATOM 1342 O O . ALA A 1 175 ? -12.534 3.118 0.036 1.00 97.56 175 ALA A O 1
ATOM 1343 N N . ALA A 1 176 ? -14.429 3.775 1.039 1.00 97.69 176 ALA A N 1
ATOM 1344 C CA . ALA A 1 176 ? -15.165 3.984 -0.207 1.00 97.69 176 ALA A CA 1
ATOM 1345 C C . ALA A 1 176 ? -14.552 5.105 -1.069 1.00 97.69 176 ALA A C 1
ATOM 1347 O O . ALA A 1 176 ? -14.401 4.942 -2.282 1.00 97.69 176 ALA A O 1
ATOM 1348 N N . ARG A 1 177 ? -14.138 6.220 -0.449 1.00 97.69 177 ARG A N 1
ATOM 1349 C CA . ARG A 1 177 ? -13.443 7.320 -1.144 1.00 97.69 177 ARG A CA 1
ATOM 1350 C C . ARG A 1 177 ? -12.093 6.879 -1.705 1.00 97.69 177 ARG A C 1
ATOM 1352 O O . ARG A 1 177 ? -11.799 7.175 -2.859 1.00 97.69 177 ARG A O 1
ATOM 1359 N N . LEU A 1 178 ? -11.298 6.150 -0.920 1.00 97.62 178 LEU A N 1
ATOM 1360 C CA . LEU A 1 178 ? -10.008 5.616 -1.362 1.00 97.62 178 LEU A CA 1
ATOM 1361 C C . LEU A 1 178 ? -10.178 4.642 -2.523 1.00 97.62 178 LEU A C 1
ATOM 1363 O O . LEU A 1 178 ? -9.451 4.748 -3.505 1.00 97.62 178 LEU A O 1
ATOM 1367 N N . LYS A 1 179 ? -11.170 3.748 -2.453 1.00 98.06 179 LYS A N 1
ATOM 1368 C CA . LYS A 1 179 ? -11.499 2.841 -3.555 1.00 98.06 179 LYS A CA 1
ATOM 1369 C C . LYS A 1 179 ? -11.833 3.616 -4.830 1.00 98.06 179 LYS A C 1
ATOM 1371 O O . LYS A 1 179 ? -11.233 3.352 -5.864 1.00 98.06 179 LYS A O 1
ATOM 1376 N N . SER A 1 180 ? -12.706 4.622 -4.743 1.00 98.19 180 SER A N 1
ATOM 1377 C CA . SER A 1 180 ? -13.051 5.460 -5.898 1.00 98.19 180 SER A CA 1
ATOM 1378 C C . SER A 1 180 ? -11.837 6.207 -6.466 1.00 98.19 180 SER A C 1
ATOM 1380 O O . SER A 1 180 ? -11.666 6.272 -7.682 1.00 98.19 180 SER A O 1
ATOM 1382 N N . ALA A 1 181 ? -10.961 6.737 -5.608 1.00 97.62 181 ALA A N 1
ATOM 1383 C CA . ALA A 1 181 ? -9.725 7.385 -6.040 1.00 97.62 181 ALA A CA 1
ATOM 1384 C C . ALA A 1 181 ? -8.763 6.401 -6.734 1.00 97.62 181 ALA A C 1
ATOM 1386 O O . ALA A 1 181 ? -8.122 6.752 -7.725 1.00 97.62 181 ALA A O 1
ATOM 1387 N N . LEU A 1 182 ? -8.681 5.160 -6.251 1.00 97.50 182 LEU A N 1
ATOM 1388 C CA . LEU A 1 182 ? -7.858 4.108 -6.847 1.00 97.50 182 LEU A CA 1
ATOM 1389 C C . LEU A 1 182 ? -8.410 3.689 -8.218 1.00 97.50 182 LEU A C 1
ATOM 1391 O O . LEU A 1 182 ? -7.653 3.598 -9.180 1.00 97.50 182 LEU A O 1
ATOM 1395 N N . ASP A 1 183 ? -9.727 3.543 -8.348 1.00 98.25 183 ASP A N 1
ATOM 1396 C CA . ASP A 1 183 ? -10.374 3.249 -9.630 1.00 98.25 183 ASP A CA 1
ATOM 1397 C C . ASP A 1 183 ? -10.137 4.380 -10.651 1.00 98.25 183 ASP A C 1
ATOM 1399 O O . ASP A 1 183 ? -9.802 4.118 -11.809 1.00 98.25 183 ASP A O 1
ATOM 1403 N N . ASN A 1 184 ? -10.191 5.642 -10.211 1.00 98.00 184 ASN A N 1
ATOM 1404 C CA . ASN A 1 184 ? -9.879 6.798 -11.058 1.00 98.00 184 ASN A CA 1
ATOM 1405 C C . ASN A 1 184 ? -8.403 6.831 -11.491 1.00 98.00 184 ASN A C 1
ATOM 1407 O O . ASN A 1 184 ? -8.108 7.069 -12.663 1.00 98.00 184 ASN A O 1
ATOM 1411 N N . THR A 1 185 ? -7.462 6.585 -10.571 1.00 97.81 185 THR A N 1
ATOM 1412 C CA . THR A 1 185 ? -6.025 6.561 -10.910 1.00 97.81 185 THR A CA 1
ATOM 1413 C C . THR A 1 185 ? -5.687 5.391 -11.827 1.00 97.81 185 THR A C 1
ATOM 1415 O O . THR A 1 185 ? -4.910 5.561 -12.765 1.00 97.81 185 THR A O 1
ATOM 1418 N N . ARG A 1 186 ? -6.322 4.232 -11.631 1.00 97.62 186 ARG A N 1
ATOM 1419 C CA . ARG A 1 186 ? -6.223 3.095 -12.545 1.00 97.62 186 ARG A CA 1
ATOM 1420 C C . ARG A 1 186 ? -6.723 3.453 -13.943 1.00 97.62 186 ARG A C 1
ATOM 1422 O O . ARG A 1 186 ? -6.004 3.201 -14.905 1.00 97.62 186 ARG A O 1
ATOM 1429 N N . GLY A 1 187 ? -7.895 4.077 -14.060 1.00 98.25 187 GLY A N 1
ATOM 1430 C CA . 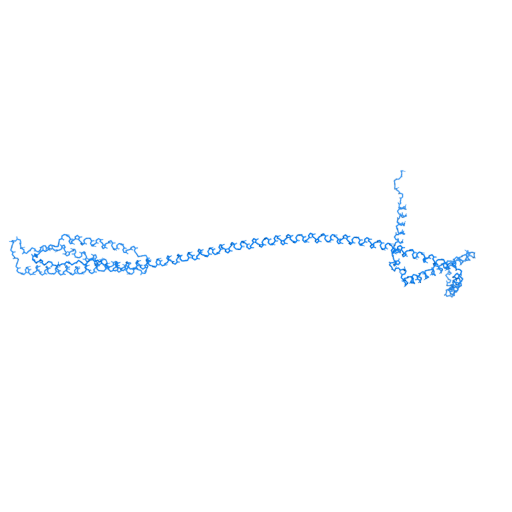GLY A 1 187 ? -8.430 4.521 -15.351 1.00 98.25 187 GLY A CA 1
ATOM 1431 C C . GLY A 1 187 ? -7.501 5.507 -16.068 1.00 98.25 187 GLY A C 1
ATOM 1432 O O . GLY A 1 187 ? -7.243 5.363 -17.263 1.00 98.25 187 GLY A O 1
ATOM 1433 N N . LEU A 1 188 ? -6.922 6.463 -15.332 1.00 98.19 188 LEU A N 1
ATOM 1434 C CA . LEU A 1 188 ? -5.940 7.405 -15.876 1.00 98.19 188 LEU A CA 1
ATOM 1435 C C . LEU A 1 188 ? -4.657 6.698 -16.350 1.00 98.19 188 LEU A C 1
ATOM 1437 O O . LEU A 1 188 ? -4.132 7.007 -17.420 1.00 98.19 188 LEU A O 1
ATOM 1441 N N . LEU A 1 189 ? -4.150 5.733 -15.581 1.00 97.75 189 LEU A N 1
ATOM 1442 C CA . LEU A 1 189 ? -2.971 4.950 -15.961 1.00 97.75 189 LEU A CA 1
ATOM 1443 C C . LEU A 1 189 ? -3.232 4.087 -17.200 1.00 97.75 189 LEU A C 1
ATOM 1445 O O . LEU A 1 189 ? -2.391 4.024 -18.092 1.00 97.75 189 LEU A O 1
ATOM 1449 N N . GLU A 1 190 ? -4.402 3.458 -17.297 1.00 98.25 190 GLU A N 1
ATOM 1450 C CA . GLU A 1 190 ? -4.786 2.687 -18.481 1.00 98.25 190 GLU A CA 1
ATOM 1451 C C . GLU A 1 190 ? -4.875 3.591 -19.724 1.00 98.25 190 GLU A C 1
ATOM 1453 O O . GLU A 1 190 ? -4.312 3.250 -20.768 1.00 98.25 190 GLU A O 1
ATOM 1458 N N . ALA A 1 191 ? -5.478 4.779 -19.602 1.00 98.19 191 ALA A N 1
ATOM 1459 C CA . ALA A 1 191 ? -5.549 5.758 -20.688 1.00 98.19 191 ALA A CA 1
ATOM 1460 C C . ALA A 1 191 ? -4.158 6.245 -21.134 1.00 98.19 191 ALA A C 1
ATOM 1462 O O . ALA A 1 191 ? -3.844 6.222 -22.326 1.00 98.19 191 ALA A O 1
ATOM 1463 N N . THR A 1 192 ? -3.289 6.609 -20.186 1.00 97.69 192 THR A N 1
ATOM 1464 C CA . THR A 1 192 ? -1.921 7.065 -20.494 1.00 97.69 192 THR A CA 1
ATOM 1465 C C . THR A 1 192 ? -1.070 5.952 -21.110 1.00 97.69 192 THR A C 1
ATOM 1467 O O . THR A 1 192 ? -0.311 6.203 -22.044 1.00 97.69 192 THR A O 1
ATOM 1470 N N . MET A 1 193 ? -1.219 4.694 -20.677 1.00 96.88 193 MET A N 1
ATOM 1471 C CA . MET A 1 193 ? -0.535 3.559 -21.312 1.00 96.88 193 MET A CA 1
ATOM 1472 C C . MET A 1 193 ? -0.973 3.343 -22.763 1.00 96.88 193 MET A C 1
ATOM 1474 O O . MET A 1 193 ? -0.142 2.994 -23.608 1.00 96.88 193 MET A O 1
ATOM 1478 N N . VAL A 1 194 ? -2.260 3.524 -23.069 1.00 98.31 194 VAL A N 1
ATOM 1479 C CA . VAL A 1 194 ? -2.762 3.444 -24.448 1.00 98.31 194 VAL A CA 1
ATOM 1480 C C . VAL A 1 194 ? -2.158 4.557 -25.303 1.00 98.31 194 VAL A C 1
ATOM 1482 O O . VAL A 1 194 ? -1.663 4.273 -26.396 1.00 98.31 194 VAL A O 1
ATOM 1485 N N . GLU A 1 195 ? -2.109 5.785 -24.787 1.00 97.81 195 GLU A N 1
ATOM 1486 C CA . GLU A 1 195 ? -1.488 6.925 -25.469 1.00 97.81 195 GLU A CA 1
ATOM 1487 C C . GLU A 1 195 ? 0.007 6.684 -25.740 1.00 97.81 195 GLU A C 1
ATOM 1489 O O . GLU A 1 195 ? 0.464 6.826 -26.876 1.00 97.81 195 GLU A O 1
ATOM 1494 N N . TYR A 1 196 ? 0.762 6.198 -24.750 1.00 96.94 196 TYR A N 1
ATOM 1495 C CA . TYR A 1 196 ? 2.175 5.853 -24.933 1.00 96.94 196 TYR A CA 1
ATOM 1496 C C . TYR A 1 196 ? 2.389 4.750 -25.971 1.00 96.94 196 TYR A C 1
ATOM 1498 O O . TYR A 1 196 ? 3.309 4.836 -26.786 1.00 96.94 196 TYR A O 1
ATOM 1506 N N . ARG A 1 197 ? 1.548 3.709 -25.982 1.00 97.06 197 ARG A N 1
ATOM 1507 C CA . ARG A 1 197 ? 1.622 2.652 -27.005 1.00 97.06 197 ARG A CA 1
ATOM 1508 C C . ARG A 1 197 ? 1.365 3.208 -28.401 1.00 97.06 197 ARG A C 1
ATOM 1510 O O . ARG A 1 197 ? 2.049 2.811 -29.345 1.00 97.06 197 ARG A O 1
ATOM 1517 N N . GLN A 1 198 ? 0.412 4.126 -28.530 1.00 98.00 198 GLN A N 1
ATOM 1518 C CA . GLN A 1 198 ? 0.129 4.795 -29.792 1.00 98.00 198 GLN A CA 1
ATOM 1519 C C . GLN A 1 198 ? 1.322 5.645 -30.246 1.00 98.00 198 GLN A C 1
ATOM 1521 O O . GLN A 1 198 ? 1.720 5.565 -31.409 1.00 98.00 198 GLN A O 1
ATOM 1526 N N . GLU A 1 199 ? 1.927 6.411 -29.340 1.00 96.69 199 GLU A N 1
ATOM 1527 C CA . GLU A 1 199 ? 3.075 7.264 -29.651 1.00 96.69 199 GLU A CA 1
ATOM 1528 C C . GLU A 1 199 ? 4.317 6.448 -30.035 1.00 96.69 199 GLU A C 1
ATOM 1530 O O . GLU A 1 199 ? 4.972 6.749 -31.033 1.00 96.69 199 GLU A O 1
ATOM 1535 N N . LEU A 1 200 ? 4.584 5.334 -29.342 1.00 96.38 200 LEU A N 1
ATOM 1536 C CA . LEU A 1 200 ? 5.623 4.377 -29.741 1.00 96.38 200 LEU A CA 1
ATOM 1537 C C . LEU A 1 200 ? 5.364 3.793 -31.138 1.00 96.38 200 LEU A C 1
ATOM 1539 O O . LEU A 1 200 ? 6.302 3.612 -31.918 1.00 96.38 200 LEU A O 1
ATOM 1543 N N . GLY A 1 201 ? 4.099 3.528 -31.479 1.00 97.31 201 GLY A N 1
ATOM 1544 C CA . GLY A 1 201 ? 3.694 3.129 -32.827 1.00 97.31 201 GLY A CA 1
ATOM 1545 C C . GLY A 1 201 ? 4.066 4.182 -33.874 1.00 97.31 201 GLY A C 1
ATOM 1546 O O . GLY A 1 201 ? 4.755 3.867 -34.847 1.00 97.31 201 GLY A O 1
ATOM 1547 N N . LYS A 1 202 ? 3.706 5.450 -33.632 1.00 97.25 202 LYS A N 1
ATOM 1548 C CA . LYS A 1 202 ? 4.046 6.571 -34.525 1.00 97.25 202 LYS A CA 1
ATOM 1549 C C . LYS A 1 202 ? 5.555 6.744 -34.689 1.00 97.25 202 LYS A C 1
ATOM 1551 O O . LYS A 1 202 ? 6.029 6.911 -35.813 1.00 97.25 202 LYS A O 1
ATOM 1556 N N . GLN A 1 203 ? 6.322 6.669 -33.600 1.00 95.25 203 GLN A N 1
ATOM 1557 C CA . GLN A 1 203 ? 7.784 6.773 -33.646 1.00 95.25 203 GLN A CA 1
ATOM 1558 C C . GLN A 1 203 ? 8.405 5.639 -34.462 1.00 95.25 203 GLN A C 1
ATOM 1560 O O . GLN A 1 203 ? 9.285 5.878 -35.290 1.00 95.25 203 GLN A O 1
ATOM 1565 N N . ARG A 1 204 ? 7.914 4.405 -34.299 1.00 96.75 204 ARG A N 1
ATOM 1566 C CA . ARG A 1 204 ? 8.373 3.260 -35.093 1.00 96.75 204 ARG A CA 1
ATOM 1567 C C . ARG A 1 204 ? 8.108 3.459 -36.584 1.00 96.75 204 ARG A C 1
ATOM 1569 O O . ARG A 1 204 ? 8.978 3.155 -37.403 1.00 96.75 204 ARG A O 1
ATOM 1576 N N . ASP A 1 205 ? 6.946 3.993 -36.942 1.00 96.94 205 ASP A N 1
ATOM 1577 C CA . ASP A 1 205 ? 6.616 4.300 -38.334 1.00 96.94 205 ASP A CA 1
ATOM 1578 C C . ASP A 1 205 ? 7.456 5.459 -38.886 1.00 96.94 205 ASP A C 1
ATOM 1580 O O . ASP A 1 205 ? 7.881 5.417 -40.042 1.00 96.94 205 ASP A O 1
ATOM 1584 N N . MET A 1 206 ? 7.782 6.458 -38.064 1.00 95.75 206 MET A N 1
ATOM 1585 C CA . MET A 1 206 ? 8.705 7.531 -38.440 1.00 95.75 206 MET A CA 1
ATOM 1586 C C . MET A 1 206 ? 10.123 7.002 -38.690 1.00 95.75 206 MET A C 1
ATOM 1588 O O . MET A 1 206 ? 10.727 7.350 -39.704 1.00 95.75 206 MET A O 1
ATOM 1592 N N . ILE A 1 207 ? 10.630 6.102 -37.841 1.00 96.12 207 ILE A N 1
ATOM 1593 C CA . ILE A 1 207 ? 11.929 5.439 -38.038 1.00 96.12 207 ILE A CA 1
ATOM 1594 C C . ILE A 1 207 ? 11.918 4.599 -39.323 1.00 96.12 207 ILE A C 1
ATOM 1596 O O . ILE A 1 207 ? 12.881 4.625 -40.088 1.00 96.12 207 ILE A O 1
ATOM 1600 N N . ARG A 1 208 ? 10.823 3.889 -39.627 1.00 94.69 208 ARG A N 1
ATOM 1601 C CA . ARG A 1 208 ? 10.671 3.169 -40.907 1.00 94.69 208 ARG A CA 1
ATOM 1602 C C . ARG A 1 208 ? 10.723 4.110 -42.112 1.00 94.69 208 ARG A C 1
ATOM 1604 O O . ARG A 1 208 ? 11.411 3.820 -43.086 1.00 94.69 208 ARG A O 1
ATOM 1611 N N . LYS A 1 209 ? 10.054 5.263 -42.037 1.00 95.25 209 LYS A N 1
ATOM 1612 C CA . LYS A 1 209 ? 10.125 6.287 -43.092 1.00 95.25 209 LYS A CA 1
ATOM 1613 C C . LYS A 1 209 ? 11.549 6.823 -43.248 1.00 95.25 209 LYS A C 1
ATOM 1615 O O . LYS A 1 209 ? 12.058 6.876 -44.362 1.00 95.25 209 LYS A O 1
ATOM 1620 N N . GLN A 1 210 ? 12.222 7.152 -42.146 1.00 94.44 210 GLN A N 1
ATOM 1621 C CA . GLN A 1 210 ? 13.602 7.645 -42.173 1.00 94.44 210 GLN A CA 1
ATOM 1622 C C . GLN A 1 210 ? 14.583 6.604 -42.711 1.00 94.44 210 GLN A C 1
ATOM 1624 O O . GLN A 1 210 ? 15.439 6.945 -43.516 1.00 94.44 210 GLN A O 1
ATOM 1629 N N . THR A 1 211 ? 14.452 5.335 -42.325 1.00 93.62 211 THR A N 1
ATOM 1630 C CA . THR A 1 211 ? 15.306 4.254 -42.847 1.00 93.62 211 THR A CA 1
ATOM 1631 C C . THR A 1 211 ? 15.096 4.031 -44.344 1.00 93.62 211 THR A C 1
ATOM 1633 O O . THR A 1 211 ? 16.078 3.828 -45.055 1.00 93.62 211 THR A O 1
ATOM 1636 N N . SER A 1 212 ? 13.863 4.168 -44.847 1.00 94.69 212 SER A N 1
ATOM 1637 C CA . SER A 1 212 ? 13.586 4.173 -46.291 1.00 94.69 212 SER A CA 1
ATOM 1638 C C . SER A 1 212 ? 14.286 5.336 -46.999 1.00 94.69 212 SER A C 1
ATOM 1640 O O . SER A 1 212 ? 15.009 5.118 -47.968 1.00 94.69 212 SER A O 1
ATOM 1642 N N . VAL A 1 213 ? 14.148 6.560 -46.474 1.00 95.19 213 VAL A N 1
ATOM 1643 C CA . VAL A 1 213 ? 14.800 7.759 -47.033 1.00 95.19 213 VAL A CA 1
ATOM 1644 C C . VAL A 1 213 ? 16.326 7.639 -46.983 1.00 95.19 213 VAL A C 1
ATOM 1646 O O . VAL A 1 213 ? 17.000 7.961 -47.956 1.00 95.19 213 VAL A O 1
ATOM 1649 N N . ILE A 1 214 ? 16.897 7.129 -45.887 1.00 93.44 214 ILE A N 1
ATOM 1650 C CA . ILE A 1 214 ? 18.340 6.864 -45.771 1.00 93.44 214 ILE A CA 1
ATOM 1651 C C . ILE A 1 214 ? 18.778 5.839 -46.821 1.00 93.44 214 ILE A C 1
ATOM 1653 O O . ILE A 1 214 ? 19.824 6.023 -47.441 1.00 93.44 214 ILE A O 1
ATOM 1657 N N . GLY A 1 215 ? 17.982 4.794 -47.058 1.00 92.69 215 GLY A N 1
ATOM 1658 C CA . GLY A 1 215 ? 18.240 3.814 -48.113 1.00 92.69 215 GLY A CA 1
ATOM 1659 C C . GLY A 1 215 ? 18.271 4.444 -49.509 1.00 92.69 215 GLY A C 1
ATOM 1660 O O . GLY A 1 215 ? 19.193 4.189 -50.286 1.00 92.69 215 GLY A O 1
ATOM 1661 N N . GLU A 1 216 ? 17.315 5.321 -49.816 1.00 92.69 216 GLU A N 1
ATOM 1662 C CA . GLU A 1 216 ? 17.259 6.055 -51.087 1.00 92.69 216 GLU A CA 1
ATOM 1663 C C . GLU A 1 216 ? 18.418 7.048 -51.247 1.00 92.69 216 GLU A C 1
ATOM 1665 O O . GLU A 1 216 ? 19.046 7.111 -52.310 1.00 92.69 216 GLU A O 1
ATOM 1670 N N . LEU A 1 217 ? 18.764 7.780 -50.185 1.00 87.75 217 LEU A N 1
ATOM 1671 C CA . LEU A 1 217 ? 19.919 8.677 -50.164 1.00 87.75 217 LEU A CA 1
ATOM 1672 C C . LEU A 1 217 ? 21.227 7.906 -50.348 1.00 87.75 217 LEU A C 1
ATOM 1674 O O . LEU A 1 217 ? 22.092 8.346 -51.106 1.00 87.75 217 LEU A O 1
ATOM 1678 N N . TYR A 1 218 ? 21.368 6.747 -49.701 1.00 87.19 218 TYR A N 1
ATOM 1679 C CA . TYR A 1 218 ? 22.535 5.885 -49.861 1.00 87.19 218 TYR A CA 1
ATOM 1680 C C . TYR A 1 218 ? 22.658 5.387 -51.303 1.00 87.19 218 TYR A C 1
ATOM 1682 O O . TYR A 1 218 ? 23.729 5.503 -51.892 1.00 87.19 218 TYR A O 1
ATOM 1690 N N . LYS A 1 219 ? 21.560 4.918 -51.912 1.00 87.31 219 LYS A N 1
ATOM 1691 C CA . LYS A 1 219 ? 21.533 4.494 -53.321 1.00 87.31 219 LYS A CA 1
ATOM 1692 C C . LYS A 1 219 ? 21.886 5.638 -54.274 1.00 87.31 219 LYS A C 1
ATOM 1694 O O . LYS A 1 219 ? 22.634 5.434 -55.225 1.00 87.31 219 LYS A O 1
ATOM 1699 N N . THR A 1 220 ? 21.382 6.842 -54.010 1.00 89.31 220 THR A N 1
ATOM 1700 C CA . THR A 1 220 ? 21.659 8.029 -54.831 1.00 89.31 220 THR A CA 1
ATOM 1701 C C . THR A 1 220 ? 23.128 8.433 -54.738 1.00 89.31 220 THR A C 1
ATOM 1703 O O . THR A 1 220 ? 23.779 8.600 -55.768 1.00 89.31 220 THR A O 1
ATOM 1706 N N . ARG A 1 221 ? 23.682 8.511 -53.519 1.00 86.88 221 ARG A N 1
ATOM 1707 C CA . ARG A 1 221 ? 25.110 8.790 -53.302 1.00 86.88 221 ARG A CA 1
ATOM 1708 C C . ARG A 1 221 ? 25.998 7.712 -53.915 1.00 86.88 221 ARG A C 1
ATOM 1710 O O . ARG A 1 221 ? 26.983 8.047 -54.558 1.00 86.88 221 ARG A O 1
ATOM 1717 N N . PHE A 1 222 ? 25.617 6.443 -53.784 1.00 84.62 222 PHE A N 1
ATOM 1718 C CA . PHE A 1 222 ? 26.332 5.329 -54.400 1.00 84.62 222 PHE A CA 1
ATOM 1719 C C . PHE A 1 222 ? 26.355 5.443 -55.928 1.00 84.62 222 PHE A C 1
ATOM 1721 O O . PHE A 1 222 ? 27.417 5.338 -56.532 1.00 84.62 222 PHE A O 1
ATOM 1728 N N . ASN A 1 223 ? 25.208 5.710 -56.558 1.00 87.12 223 ASN A N 1
ATOM 1729 C CA . ASN A 1 223 ? 25.135 5.889 -58.008 1.00 87.12 223 ASN A CA 1
ATOM 1730 C C . ASN A 1 223 ? 25.970 7.092 -58.473 1.00 87.12 223 ASN A C 1
ATOM 1732 O O . ASN A 1 223 ? 26.636 7.006 -59.502 1.00 87.12 223 ASN A O 1
ATOM 1736 N N . GLN A 1 224 ? 25.964 8.192 -57.716 1.00 88.12 224 GLN A N 1
ATOM 1737 C CA . GLN A 1 224 ? 26.781 9.368 -58.013 1.00 88.12 224 GLN A CA 1
ATOM 1738 C C . GLN A 1 224 ? 28.280 9.057 -57.921 1.00 88.12 224 GLN A C 1
ATOM 1740 O O . GLN A 1 224 ? 29.013 9.349 -58.866 1.00 88.12 224 GLN A O 1
ATOM 1745 N N . ASP A 1 225 ? 28.729 8.436 -56.827 1.00 86.31 225 ASP A N 1
ATOM 1746 C CA . ASP A 1 225 ? 30.131 8.043 -56.648 1.00 86.31 225 ASP A CA 1
ATOM 1747 C C . ASP A 1 225 ? 30.556 7.036 -57.735 1.00 86.31 225 ASP A C 1
ATOM 1749 O O . ASP A 1 225 ? 31.647 7.154 -58.288 1.00 86.31 225 ASP A O 1
ATOM 1753 N N . PHE A 1 226 ? 29.680 6.099 -58.118 1.00 86.50 226 PHE A N 1
ATOM 1754 C CA . PHE A 1 226 ? 29.936 5.142 -59.198 1.00 86.50 226 PHE A CA 1
ATOM 1755 C C . PHE A 1 226 ? 30.111 5.823 -60.562 1.00 86.50 226 PHE A C 1
ATOM 1757 O O . PHE A 1 226 ? 31.050 5.507 -61.291 1.00 86.50 226 PHE A O 1
ATOM 1764 N N . ILE A 1 227 ? 29.238 6.775 -60.912 1.00 88.81 227 ILE A N 1
ATOM 1765 C CA . ILE A 1 227 ? 29.351 7.547 -62.161 1.00 88.81 227 ILE A CA 1
ATOM 1766 C C . ILE A 1 227 ? 30.643 8.375 -62.157 1.00 88.81 227 ILE A C 1
ATOM 1768 O O . ILE A 1 227 ? 31.353 8.428 -63.164 1.00 88.81 227 ILE A O 1
ATOM 1772 N N . LEU A 1 228 ? 30.984 8.994 -61.027 1.00 88.94 228 LEU A N 1
ATOM 1773 C CA . LEU A 1 228 ? 32.211 9.773 -60.873 1.00 88.94 228 LEU A CA 1
ATOM 1774 C C . LEU A 1 228 ? 33.451 8.879 -61.040 1.00 88.94 228 LEU A C 1
ATOM 1776 O O . LEU A 1 228 ? 34.343 9.188 -61.828 1.00 88.94 228 LEU A O 1
ATOM 1780 N N . ASP A 1 229 ? 33.490 7.724 -60.381 1.00 87.44 229 ASP A N 1
ATOM 1781 C CA . ASP A 1 229 ? 34.585 6.764 -60.526 1.00 87.44 229 ASP A CA 1
ATOM 1782 C C . ASP A 1 229 ? 34.699 6.217 -61.959 1.00 87.44 229 ASP A C 1
ATOM 1784 O O . ASP A 1 229 ? 35.810 6.101 -62.482 1.00 87.44 229 ASP A O 1
ATOM 1788 N N . ALA A 1 230 ? 33.577 5.922 -62.624 1.00 89.06 230 ALA A N 1
ATOM 1789 C CA . ALA A 1 230 ? 33.563 5.461 -64.011 1.00 89.06 230 ALA A CA 1
ATOM 1790 C C . ALA A 1 230 ? 34.069 6.541 -64.982 1.00 89.06 230 ALA A C 1
ATOM 1792 O O . ALA A 1 230 ? 34.869 6.250 -65.874 1.00 89.06 230 ALA A O 1
ATOM 1793 N N . THR A 1 231 ? 33.657 7.798 -64.794 1.00 91.56 231 THR A N 1
ATOM 1794 C CA . THR A 1 231 ? 34.120 8.927 -65.619 1.00 91.56 231 THR A CA 1
ATOM 1795 C C . THR A 1 231 ? 35.601 9.225 -65.394 1.00 91.56 231 THR A C 1
ATOM 1797 O O . THR A 1 231 ? 36.336 9.387 -66.369 1.00 91.56 231 THR A O 1
ATOM 1800 N N . LEU A 1 232 ? 36.081 9.200 -64.145 1.00 90.00 232 LEU A N 1
ATOM 1801 C CA . LEU A 1 232 ? 37.509 9.308 -63.840 1.00 90.00 232 LEU A CA 1
ATOM 1802 C C . LEU A 1 232 ? 38.304 8.159 -64.453 1.00 90.00 232 LEU A C 1
ATOM 1804 O O . LEU A 1 232 ? 39.365 8.399 -65.021 1.00 90.00 232 LEU A O 1
ATOM 1808 N N . PHE A 1 233 ? 37.808 6.925 -64.369 1.00 89.88 233 PHE A N 1
ATOM 1809 C CA . PHE A 1 233 ? 38.471 5.769 -64.965 1.00 89.88 233 PHE A CA 1
ATOM 1810 C C . PHE A 1 233 ? 38.597 5.912 -66.486 1.00 89.88 233 PHE A C 1
ATOM 1812 O O . PHE A 1 233 ? 39.692 5.748 -67.026 1.00 89.88 233 PHE A O 1
ATOM 1819 N N . MET A 1 234 ? 37.514 6.294 -67.169 1.00 91.44 234 MET A N 1
ATOM 1820 C CA . MET A 1 234 ? 37.530 6.552 -68.613 1.00 91.44 234 MET A CA 1
ATOM 1821 C C . MET A 1 234 ? 38.484 7.691 -68.981 1.00 91.44 234 MET A C 1
ATOM 1823 O O . MET A 1 234 ? 39.246 7.567 -69.940 1.00 91.44 234 MET A O 1
ATOM 1827 N N . PHE A 1 235 ? 38.510 8.764 -68.187 1.00 93.25 235 PHE A N 1
ATOM 1828 C CA . PHE A 1 235 ? 39.462 9.858 -68.365 1.00 93.25 235 PHE A CA 1
ATOM 1829 C C . PHE A 1 235 ? 40.914 9.394 -68.177 1.00 93.25 235 PHE A C 1
ATOM 1831 O O . PHE A 1 235 ? 41.779 9.747 -68.975 1.00 93.25 235 PHE A O 1
ATOM 1838 N N . CYS A 1 236 ? 41.189 8.556 -67.172 1.00 91.00 236 CYS A N 1
ATOM 1839 C CA . CYS A 1 236 ? 42.517 7.988 -66.941 1.00 91.00 236 CYS A CA 1
ATOM 1840 C C . CYS A 1 236 ? 42.958 7.085 -68.100 1.00 91.00 236 CYS A C 1
ATOM 1842 O O . CYS A 1 236 ? 44.108 7.167 -68.525 1.00 91.00 236 CYS A O 1
ATOM 1844 N N . LEU A 1 237 ? 42.062 6.240 -68.623 1.00 88.88 237 LEU A N 1
ATOM 1845 C CA . LEU A 1 237 ? 42.340 5.393 -69.786 1.00 88.88 237 LEU A CA 1
ATOM 1846 C C . LEU A 1 237 ? 42.633 6.228 -71.033 1.00 88.88 237 LEU A C 1
ATOM 1848 O O . LEU A 1 237 ? 43.599 5.949 -71.744 1.00 88.88 237 LEU A O 1
ATOM 1852 N N . TRP A 1 238 ? 41.828 7.264 -71.274 1.00 93.25 238 TRP A N 1
ATOM 1853 C CA . TRP A 1 238 ? 42.048 8.195 -72.374 1.00 93.25 238 TRP A CA 1
ATOM 1854 C C . TRP A 1 238 ? 43.403 8.899 -72.238 1.00 93.25 238 TRP A C 1
ATOM 1856 O O . TRP A 1 238 ? 44.210 8.847 -73.164 1.00 93.25 238 TRP A O 1
ATOM 1866 N N . ALA A 1 239 ? 43.700 9.464 -71.062 1.00 90.00 239 ALA A N 1
ATOM 1867 C CA . ALA A 1 239 ? 44.951 10.163 -70.779 1.00 90.00 239 ALA A CA 1
ATOM 1868 C C . ALA A 1 239 ? 46.177 9.246 -70.921 1.00 90.00 239 ALA A C 1
ATOM 1870 O O . ALA A 1 239 ? 47.179 9.640 -71.517 1.00 90.00 239 ALA A O 1
ATOM 1871 N N . ALA A 1 240 ? 46.096 8.004 -70.438 1.00 87.44 240 ALA A N 1
ATOM 1872 C CA . ALA A 1 240 ? 47.176 7.026 -70.554 1.00 87.44 240 ALA A CA 1
ATOM 1873 C C . ALA A 1 240 ? 47.424 6.557 -71.996 1.00 87.44 240 ALA A C 1
ATOM 1875 O O . ALA A 1 240 ? 48.514 6.074 -72.289 1.00 87.44 240 ALA A O 1
ATOM 1876 N N . ASN A 1 241 ? 46.440 6.693 -72.889 1.00 87.38 241 ASN A N 1
ATOM 1877 C CA . ASN A 1 241 ? 46.591 6.384 -74.311 1.00 87.38 241 ASN A CA 1
ATOM 1878 C C . ASN A 1 241 ? 47.096 7.580 -75.139 1.00 87.38 241 ASN A C 1
ATOM 1880 O O . ASN A 1 241 ? 47.306 7.454 -76.345 1.00 87.38 241 ASN A O 1
ATOM 1884 N N . THR A 1 242 ? 47.289 8.750 -74.522 1.00 90.50 242 THR A N 1
ATOM 1885 C CA . THR A 1 242 ? 47.874 9.902 -75.216 1.00 90.50 242 THR A CA 1
ATOM 1886 C C . THR A 1 242 ? 49.369 9.694 -75.459 1.00 90.50 242 THR A C 1
ATOM 1888 O O . THR A 1 242 ? 50.096 9.118 -74.645 1.00 90.50 242 THR A O 1
ATOM 1891 N N . THR A 1 243 ? 49.859 10.208 -76.586 1.00 84.56 243 THR A N 1
ATOM 1892 C CA . THR A 1 243 ? 51.272 10.112 -76.995 1.00 84.56 243 THR A CA 1
ATOM 1893 C C . THR A 1 243 ? 52.234 10.724 -75.973 1.00 84.56 243 THR A C 1
ATOM 1895 O O . THR A 1 243 ? 53.374 10.276 -75.860 1.00 84.56 243 THR A O 1
ATOM 1898 N N . ILE A 1 244 ? 51.753 11.692 -75.189 1.00 86.50 244 ILE A N 1
ATOM 1899 C CA . ILE A 1 244 ? 52.500 12.384 -74.133 1.00 86.50 244 ILE A CA 1
ATOM 1900 C C . ILE A 1 244 ? 52.962 11.411 -73.041 1.00 86.50 244 ILE A C 1
ATOM 1902 O O . ILE A 1 244 ? 54.074 11.546 -72.540 1.00 86.50 244 ILE A O 1
ATOM 1906 N N . VAL A 1 245 ? 52.140 10.421 -72.681 1.00 84.62 245 VAL A N 1
ATOM 1907 C CA . VAL A 1 245 ? 52.484 9.422 -71.654 1.00 84.62 245 VAL A CA 1
ATOM 1908 C C . VAL A 1 245 ? 53.231 8.240 -72.271 1.00 84.62 245 VAL A C 1
ATOM 1910 O O . VAL A 1 245 ? 54.162 7.700 -71.672 1.00 84.62 245 VAL A O 1
ATOM 1913 N N . ASP A 1 246 ? 52.862 7.859 -73.493 1.00 85.06 246 ASP A N 1
ATOM 1914 C CA . ASP A 1 246 ? 53.396 6.678 -74.167 1.00 85.06 246 ASP A CA 1
ATOM 1915 C C . ASP A 1 246 ? 54.904 6.750 -74.433 1.00 85.06 246 ASP A C 1
ATOM 1917 O O . ASP A 1 246 ? 55.610 5.759 -74.239 1.00 85.06 246 ASP A O 1
ATOM 1921 N N . VAL A 1 247 ? 55.408 7.907 -74.870 1.00 85.38 247 VAL A N 1
ATOM 1922 C CA . VAL A 1 247 ? 56.830 8.099 -75.200 1.00 85.38 247 VAL A CA 1
ATOM 1923 C C . VAL A 1 247 ? 57.741 7.961 -73.968 1.00 85.38 247 VAL A C 1
ATOM 1925 O O . VAL A 1 247 ? 58.605 7.078 -73.987 1.00 85.38 247 VAL A O 1
ATOM 1928 N N . PRO A 1 248 ? 57.554 8.732 -72.875 1.00 85.12 248 PRO A N 1
ATOM 1929 C CA . PRO A 1 248 ? 58.403 8.615 -71.690 1.00 85.12 248 PRO A CA 1
ATOM 1930 C C . PRO A 1 248 ? 58.258 7.255 -70.992 1.00 85.12 248 PRO A C 1
ATOM 1932 O O . PRO A 1 248 ? 59.235 6.729 -70.452 1.00 85.12 248 PRO A O 1
ATOM 1935 N N . LEU A 1 249 ? 57.071 6.637 -71.038 1.00 85.62 249 LEU A N 1
ATOM 1936 C CA . LEU A 1 249 ? 56.853 5.316 -70.448 1.00 85.62 249 LEU A CA 1
ATOM 1937 C C . LEU A 1 249 ? 57.615 4.223 -71.206 1.00 85.62 249 LEU A C 1
ATOM 1939 O O . LEU A 1 249 ? 58.201 3.344 -70.575 1.00 85.62 249 LEU A O 1
ATOM 1943 N N . ARG A 1 250 ? 57.682 4.289 -72.543 1.00 84.56 250 ARG A N 1
ATOM 1944 C CA . ARG A 1 250 ? 58.498 3.356 -73.339 1.00 84.56 250 ARG A CA 1
ATOM 1945 C C . ARG A 1 250 ? 59.977 3.470 -72.985 1.00 84.56 250 ARG A C 1
ATOM 1947 O O . ARG A 1 250 ? 60.596 2.438 -72.736 1.00 84.56 250 ARG A O 1
ATOM 1954 N N . SER A 1 251 ? 60.509 4.690 -72.881 1.00 86.50 251 SER A N 1
ATOM 1955 C CA . SER A 1 251 ? 61.906 4.894 -72.478 1.00 86.50 251 SER A CA 1
ATOM 1956 C C . SER A 1 251 ? 62.178 4.416 -71.051 1.00 86.50 251 SER A C 1
ATOM 1958 O O . SER A 1 251 ? 63.185 3.757 -70.807 1.00 86.50 251 SER A O 1
ATOM 1960 N N . ALA A 1 252 ? 61.263 4.674 -70.111 1.00 85.94 252 ALA A N 1
ATOM 1961 C CA . ALA A 1 252 ? 61.423 4.255 -68.721 1.00 85.94 252 ALA A CA 1
ATOM 1962 C C . ALA A 1 252 ? 61.367 2.728 -68.564 1.00 85.94 252 ALA A C 1
ATOM 1964 O O . ALA A 1 252 ? 62.173 2.162 -67.831 1.00 85.94 252 ALA A O 1
ATOM 1965 N N . VAL A 1 253 ? 60.460 2.042 -69.271 1.00 86.31 253 VAL A N 1
ATOM 1966 C CA . VAL A 1 253 ? 60.371 0.572 -69.247 1.00 86.31 253 VAL A CA 1
ATOM 1967 C C . VAL A 1 253 ? 61.604 -0.064 -69.884 1.00 86.31 253 VAL A C 1
ATOM 1969 O O . VAL A 1 253 ? 62.105 -1.057 -69.366 1.00 86.31 253 VAL A O 1
ATOM 1972 N N . GLU A 1 254 ? 62.123 0.492 -70.980 1.00 84.44 254 GLU A N 1
ATOM 1973 C CA . GLU A 1 254 ? 63.362 0.001 -71.596 1.00 84.44 254 GLU A CA 1
ATOM 1974 C C . GLU A 1 254 ? 64.566 0.156 -70.667 1.00 84.44 254 GLU A C 1
ATOM 1976 O O . GLU A 1 254 ? 65.356 -0.780 -70.539 1.00 84.44 254 GLU A O 1
ATOM 1981 N N . LEU A 1 255 ? 64.658 1.287 -69.966 1.00 86.62 255 LEU A N 1
ATOM 1982 C CA . LEU A 1 255 ? 65.704 1.538 -68.981 1.00 86.62 255 LEU A CA 1
ATOM 1983 C C . LEU A 1 255 ? 65.551 0.644 -67.742 1.00 86.62 255 LEU A C 1
ATOM 1985 O O . LEU A 1 255 ? 66.527 0.095 -67.245 1.00 86.62 255 LEU A O 1
ATOM 1989 N N . ALA A 1 256 ? 64.328 0.426 -67.262 1.00 84.56 256 ALA A N 1
ATOM 1990 C CA . ALA A 1 256 ? 64.074 -0.480 -66.147 1.00 84.56 256 ALA A CA 1
ATOM 1991 C C . ALA A 1 256 ? 64.400 -1.935 -66.515 1.00 84.56 256 ALA A C 1
ATOM 1993 O O . ALA A 1 256 ? 65.040 -2.634 -65.736 1.00 84.56 256 ALA A O 1
ATOM 1994 N N . LEU A 1 257 ? 64.015 -2.395 -67.710 1.00 83.25 257 LEU A N 1
ATOM 1995 C CA . LEU A 1 257 ? 64.348 -3.738 -68.188 1.00 83.25 257 LEU A CA 1
ATOM 1996 C C . LEU A 1 257 ? 65.852 -3.906 -68.422 1.00 83.25 257 LEU A C 1
ATOM 1998 O O . LEU A 1 257 ? 66.376 -4.985 -68.149 1.00 83.25 257 LEU A O 1
ATOM 2002 N N . SER A 1 258 ? 66.556 -2.875 -68.901 1.00 82.88 258 SER A N 1
ATOM 2003 C CA . SER A 1 258 ? 68.011 -2.935 -69.070 1.00 82.88 258 SER A CA 1
ATOM 2004 C C . SER A 1 258 ? 68.732 -2.998 -67.721 1.00 82.88 258 SER A C 1
ATOM 2006 O O . SER A 1 258 ? 69.628 -3.824 -67.557 1.00 82.88 258 SER A O 1
ATOM 2008 N N . GLN A 1 259 ? 68.278 -2.226 -66.730 1.00 82.62 259 GLN A N 1
ATOM 2009 C CA . GLN A 1 259 ? 68.787 -2.274 -65.357 1.00 82.62 259 GLN A CA 1
ATOM 2010 C C . GLN A 1 259 ? 68.500 -3.618 -64.680 1.00 82.62 259 GLN A C 1
ATOM 2012 O O . GLN A 1 259 ? 69.388 -4.216 -64.078 1.00 82.62 259 GLN A O 1
ATOM 2017 N N . LEU A 1 260 ? 67.282 -4.146 -64.824 1.00 80.25 260 LEU A N 1
ATOM 2018 C CA . LEU A 1 260 ? 66.893 -5.427 -64.231 1.00 80.25 260 LEU A CA 1
ATOM 2019 C C . LEU A 1 260 ? 67.635 -6.599 -64.888 1.00 80.25 260 LEU A C 1
ATOM 2021 O O . LEU A 1 260 ? 68.010 -7.548 -64.207 1.00 80.25 260 LEU A O 1
ATOM 2025 N N . ARG A 1 261 ? 67.937 -6.499 -66.189 1.00 76.62 261 ARG A N 1
ATOM 2026 C CA . ARG A 1 261 ? 68.826 -7.430 -66.898 1.00 76.62 261 ARG A CA 1
ATOM 2027 C C . ARG A 1 261 ? 70.273 -7.357 -66.399 1.00 76.62 261 ARG A C 1
ATOM 2029 O O . ARG A 1 261 ? 70.958 -8.374 -66.418 1.00 76.62 261 ARG A O 1
ATOM 2036 N N . TYR A 1 262 ? 70.736 -6.186 -65.964 1.00 78.44 262 TYR A N 1
ATOM 2037 C CA . TYR A 1 262 ? 72.076 -6.008 -65.400 1.00 78.44 262 TYR A CA 1
ATOM 2038 C C . TYR A 1 262 ? 72.178 -6.549 -63.966 1.00 78.44 262 TYR A C 1
ATOM 2040 O O . TYR A 1 262 ? 73.192 -7.134 -63.599 1.00 78.44 262 TYR A O 1
ATOM 2048 N N . TRP A 1 263 ? 71.112 -6.394 -63.175 1.00 73.25 263 TRP A N 1
ATOM 2049 C CA . TRP A 1 263 ? 71.023 -6.865 -61.786 1.00 73.25 263 TRP A CA 1
ATOM 2050 C C . TRP A 1 263 ? 70.700 -8.352 -61.642 1.00 73.25 263 TRP A C 1
ATOM 2052 O O . TRP A 1 263 ? 71.113 -8.978 -60.669 1.00 73.25 263 TRP A O 1
ATOM 2062 N N . PHE A 1 264 ? 70.011 -8.937 -62.619 1.00 70.19 264 PHE A N 1
ATOM 2063 C CA . PHE A 1 264 ? 69.858 -10.382 -62.755 1.00 70.19 264 PHE A CA 1
ATOM 2064 C C . PHE A 1 264 ? 70.678 -10.868 -63.958 1.00 70.19 264 PHE A C 1
ATOM 2066 O O . PHE A 1 264 ? 70.089 -11.277 -64.965 1.00 70.19 264 PHE A O 1
ATOM 2073 N N . PRO A 1 265 ? 72.028 -10.837 -63.895 1.00 60.69 265 PRO A N 1
ATOM 2074 C CA . PRO A 1 265 ? 72.840 -11.504 -64.895 1.00 60.69 265 PRO A CA 1
ATOM 2075 C C . PRO A 1 265 ? 72.504 -12.981 -64.760 1.00 60.69 265 PRO A C 1
ATOM 2077 O O . PRO A 1 265 ? 72.773 -13.588 -63.727 1.00 60.69 265 PRO A O 1
ATOM 2080 N N . SER A 1 266 ? 71.797 -13.500 -65.760 1.00 57.34 266 SER A N 1
ATOM 2081 C CA . SER A 1 266 ? 71.234 -14.845 -65.832 1.00 57.34 266 SER A CA 1
ATOM 2082 C C . SER A 1 266 ? 72.085 -15.840 -65.041 1.00 57.34 266 SER A C 1
ATOM 2084 O O . SER A 1 266 ? 73.108 -16.311 -65.536 1.00 57.34 266 SER A O 1
ATOM 2086 N N . ARG A 1 267 ? 71.666 -16.171 -63.808 1.00 50.22 267 ARG A N 1
ATOM 2087 C CA . ARG A 1 267 ? 72.067 -17.436 -63.196 1.00 50.22 267 ARG A CA 1
ATOM 2088 C C . ARG A 1 267 ? 71.472 -18.476 -64.123 1.00 50.22 267 ARG A C 1
ATOM 2090 O O . ARG A 1 267 ? 70.273 -18.735 -64.093 1.00 50.22 267 ARG A O 1
ATOM 2097 N N . SER A 1 268 ? 72.303 -18.943 -65.041 1.00 52.19 268 SER A N 1
ATOM 2098 C CA . SER A 1 268 ? 72.015 -20.005 -65.978 1.00 52.19 268 SER A CA 1
ATOM 2099 C C . SER A 1 268 ? 71.547 -21.208 -65.172 1.00 52.19 268 SER A C 1
ATOM 2101 O O . SER A 1 268 ? 72.356 -21.979 -64.664 1.00 52.19 268 SER A O 1
ATOM 2103 N N . PHE A 1 269 ? 70.231 -21.376 -65.052 1.00 48.78 269 PHE A N 1
ATOM 2104 C CA . PHE A 1 269 ? 69.651 -22.680 -64.786 1.00 48.78 269 PHE A CA 1
ATOM 2105 C C . PHE A 1 269 ? 69.783 -23.465 -66.093 1.00 48.78 269 PHE A C 1
ATOM 2107 O O . PHE A 1 269 ? 68.844 -23.619 -66.867 1.00 48.78 269 PHE A O 1
ATOM 2114 N N . SER A 1 270 ? 71.021 -23.848 -66.405 1.00 53.84 270 SER A N 1
ATOM 2115 C CA . SER A 1 270 ? 71.342 -24.789 -67.461 1.00 53.84 270 SER A CA 1
ATOM 2116 C C . SER A 1 270 ? 70.990 -26.175 -66.939 1.00 53.84 270 SER A C 1
ATOM 2118 O O . SER A 1 270 ? 71.837 -26.878 -66.395 1.00 53.84 270 SER A O 1
ATOM 2120 N N . VAL A 1 271 ? 69.727 -26.561 -67.084 1.00 50.09 271 VAL A N 1
ATOM 2121 C CA . VAL A 1 271 ? 69.377 -27.977 -67.188 1.00 50.09 271 VAL A CA 1
ATOM 2122 C C . VAL A 1 271 ? 68.966 -28.200 -68.638 1.00 50.09 271 VAL A C 1
ATOM 2124 O O . VAL A 1 271 ? 68.178 -27.440 -69.198 1.00 50.09 271 VAL A O 1
ATOM 2127 N N . GLY A 1 272 ? 69.652 -29.147 -69.275 1.00 53.00 272 GLY A N 1
ATOM 2128 C CA . GLY A 1 272 ? 69.840 -29.231 -70.716 1.00 53.00 272 GLY A CA 1
ATOM 2129 C C . GLY A 1 272 ? 68.557 -29.283 -71.541 1.00 53.00 272 GLY A C 1
ATOM 2130 O O . GLY A 1 272 ? 67.748 -30.192 -71.413 1.00 53.00 272 GLY A O 1
ATOM 2131 N N . ALA A 1 273 ? 68.446 -28.332 -72.463 1.00 49.34 273 ALA A N 1
ATOM 2132 C CA . ALA A 1 273 ? 67.622 -28.426 -73.662 1.00 49.34 273 ALA A CA 1
ATOM 2133 C C . ALA A 1 273 ? 68.255 -27.548 -74.756 1.00 49.34 273 ALA A C 1
ATOM 2135 O O . ALA A 1 273 ? 67.658 -26.609 -75.280 1.00 49.34 273 ALA A O 1
ATOM 2136 N N . ALA A 1 274 ? 69.528 -27.812 -75.056 1.00 52.44 274 ALA A N 1
ATOM 2137 C CA . ALA A 1 274 ? 70.175 -27.285 -76.246 1.00 52.44 274 ALA A CA 1
ATOM 2138 C C . ALA A 1 274 ? 69.699 -28.115 -77.445 1.00 52.44 274 ALA A C 1
ATOM 2140 O O . ALA A 1 274 ? 70.026 -29.293 -77.510 1.00 52.44 274 ALA A O 1
ATOM 2141 N N . ALA A 1 275 ? 68.892 -27.507 -78.326 1.00 52.50 275 ALA A N 1
ATOM 2142 C CA . ALA A 1 275 ? 68.908 -27.699 -79.793 1.00 52.50 275 ALA A CA 1
ATOM 2143 C C . ALA A 1 275 ? 67.595 -27.316 -80.510 1.00 52.50 275 ALA A C 1
ATOM 2145 O O . ALA A 1 275 ? 67.564 -27.356 -81.735 1.00 52.50 275 ALA A O 1
ATOM 2146 N N . ALA A 1 276 ? 66.523 -26.896 -79.825 1.00 51.00 276 ALA A N 1
ATOM 2147 C CA . ALA A 1 276 ? 65.254 -26.613 -80.513 1.00 51.00 276 ALA A CA 1
ATOM 2148 C C . ALA A 1 276 ? 64.509 -25.371 -79.994 1.00 51.00 276 ALA A C 1
ATOM 2150 O O . ALA A 1 276 ? 63.388 -25.489 -79.515 1.00 51.00 276 ALA A O 1
ATOM 2151 N N . SER A 1 277 ? 65.091 -24.165 -80.078 1.00 49.16 277 SER A N 1
ATOM 2152 C CA . SER A 1 277 ? 64.288 -22.923 -79.955 1.00 49.16 277 SER A CA 1
ATOM 2153 C C . SER A 1 277 ? 64.969 -21.613 -80.393 1.00 49.16 277 SER A C 1
ATOM 2155 O O . SER A 1 277 ? 64.509 -20.529 -80.022 1.00 49.16 277 SER A O 1
ATOM 2157 N N . SER A 1 278 ? 66.013 -21.641 -81.230 1.00 53.00 278 SER A N 1
ATOM 2158 C CA . SER A 1 278 ? 66.678 -20.409 -81.704 1.00 53.00 278 SER A CA 1
ATOM 2159 C C . SER A 1 278 ? 65.763 -19.475 -82.521 1.00 53.00 278 SER A C 1
ATOM 2161 O O . SER A 1 278 ? 66.030 -18.278 -82.586 1.00 53.00 278 SER A O 1
ATOM 2163 N N . TYR A 1 279 ? 64.625 -19.962 -83.033 1.00 52.09 279 TYR A N 1
ATOM 2164 C CA . TYR A 1 279 ? 63.596 -19.134 -83.683 1.00 52.09 279 TYR A CA 1
ATOM 2165 C C . TYR A 1 279 ? 62.425 -18.712 -82.769 1.00 52.09 279 TYR A C 1
ATOM 2167 O O . TYR A 1 279 ? 61.692 -17.785 -83.108 1.00 52.09 279 TYR A O 1
ATOM 2175 N N . ALA A 1 280 ? 62.255 -19.313 -81.584 1.00 51.78 280 ALA A N 1
ATOM 2176 C CA . ALA A 1 280 ? 61.156 -18.970 -80.667 1.00 51.78 280 ALA A CA 1
ATOM 2177 C C . ALA A 1 280 ? 61.511 -17.824 -79.692 1.00 51.78 280 ALA A C 1
ATOM 2179 O O . ALA A 1 280 ? 60.621 -17.099 -79.234 1.00 51.78 280 ALA A O 1
ATOM 2180 N N . SER A 1 281 ? 62.805 -17.606 -79.427 1.00 57.06 281 SER A N 1
ATOM 2181 C CA . SER A 1 281 ? 63.314 -16.649 -78.427 1.00 57.06 281 SER A CA 1
ATOM 2182 C C . SER A 1 281 ? 62.966 -15.178 -78.726 1.00 57.06 281 SER A C 1
ATOM 2184 O O . SER A 1 281 ? 62.543 -14.434 -77.837 1.00 57.06 281 SER A O 1
ATOM 2186 N N . GLY A 1 282 ? 63.017 -14.756 -79.996 1.00 63.25 282 GLY A N 1
ATOM 2187 C CA . GLY A 1 282 ? 62.673 -13.379 -80.381 1.00 63.25 282 GLY A CA 1
ATOM 2188 C C . GLY A 1 282 ? 61.194 -13.026 -80.162 1.00 63.25 282 GLY A C 1
ATOM 2189 O O . GLY A 1 282 ? 60.862 -11.882 -79.845 1.00 63.25 282 GLY A O 1
ATOM 2190 N N . SER A 1 283 ? 60.297 -14.011 -80.280 1.00 69.62 283 SER A N 1
ATOM 2191 C CA . SER A 1 283 ? 58.857 -13.811 -80.076 1.00 69.62 283 SER A CA 1
ATOM 2192 C C . SER A 1 283 ? 58.489 -13.687 -78.592 1.00 69.62 283 SER A C 1
ATOM 2194 O O . SER A 1 283 ? 57.650 -12.856 -78.238 1.00 69.62 283 SER A O 1
ATOM 2196 N N . ALA A 1 284 ? 59.166 -14.437 -77.715 1.00 71.44 284 ALA A N 1
ATOM 2197 C CA . ALA A 1 284 ? 58.953 -14.399 -76.270 1.00 71.44 284 ALA A CA 1
ATOM 2198 C C . ALA A 1 284 ? 59.389 -13.056 -75.666 1.00 71.44 284 ALA A C 1
ATOM 2200 O O . ALA A 1 284 ? 58.632 -12.450 -74.910 1.00 71.44 284 ALA A O 1
ATOM 2201 N N . LEU A 1 285 ? 60.547 -12.530 -76.082 1.00 72.81 285 LEU A N 1
ATOM 2202 C CA . LEU A 1 285 ? 61.044 -11.214 -75.657 1.00 72.81 285 LEU A CA 1
ATOM 2203 C C . LEU A 1 285 ? 60.120 -10.067 -76.098 1.00 72.81 285 LEU A C 1
ATOM 2205 O O . LEU A 1 285 ? 59.843 -9.156 -75.318 1.00 72.81 285 LEU A O 1
ATOM 2209 N N . ARG A 1 286 ? 59.591 -10.119 -77.330 1.00 76.44 286 ARG A N 1
ATOM 2210 C CA . ARG A 1 286 ? 58.614 -9.130 -77.823 1.00 76.44 286 ARG A CA 1
ATOM 2211 C C . ARG A 1 286 ? 57.301 -9.190 -77.046 1.00 76.44 286 ARG A C 1
ATOM 2213 O O . ARG A 1 286 ? 56.771 -8.143 -76.682 1.00 76.44 286 ARG A O 1
ATOM 2220 N N . ARG A 1 287 ? 56.804 -10.397 -76.747 1.00 79.50 287 ARG A N 1
ATOM 2221 C CA . ARG A 1 287 ? 55.607 -10.592 -75.913 1.00 79.50 287 ARG A CA 1
ATOM 2222 C C . ARG A 1 287 ? 55.830 -10.078 -74.495 1.00 79.50 287 ARG A C 1
ATOM 2224 O O . ARG A 1 287 ? 54.995 -9.329 -74.012 1.00 79.50 287 ARG A O 1
ATOM 2231 N N . GLN A 1 288 ? 56.964 -10.393 -73.870 1.00 79.44 288 GLN A N 1
ATOM 2232 C CA . GLN A 1 288 ? 57.305 -9.922 -72.526 1.00 79.44 288 GLN A CA 1
ATOM 2233 C C . GLN A 1 288 ? 57.413 -8.393 -72.465 1.00 79.44 288 GLN A C 1
ATOM 2235 O O . GLN A 1 288 ? 56.889 -7.790 -71.533 1.00 79.44 288 GLN A O 1
ATOM 2240 N N . LYS A 1 289 ? 58.027 -7.757 -73.475 1.00 79.12 289 LYS A N 1
ATOM 2241 C CA . LYS A 1 289 ? 58.103 -6.291 -73.579 1.00 79.12 289 LYS A CA 1
ATOM 2242 C C . LYS A 1 289 ? 56.723 -5.655 -73.771 1.00 79.12 289 LYS A C 1
ATOM 2244 O O . LYS A 1 289 ? 56.422 -4.655 -73.131 1.00 79.12 289 LYS A O 1
ATOM 2249 N N . ALA A 1 290 ? 55.868 -6.235 -74.614 1.00 81.06 290 ALA A N 1
ATOM 2250 C CA . ALA A 1 290 ? 54.494 -5.760 -74.776 1.00 81.06 290 ALA A CA 1
ATOM 2251 C C . ALA A 1 290 ? 53.688 -5.907 -73.473 1.00 81.06 290 ALA A C 1
ATOM 2253 O O . ALA A 1 290 ? 52.957 -4.997 -73.089 1.00 81.06 290 ALA A O 1
ATOM 2254 N N . TRP A 1 291 ? 53.871 -7.019 -72.757 1.00 84.88 291 TRP A N 1
ATOM 2255 C CA . TRP A 1 291 ? 53.205 -7.283 -71.483 1.00 84.88 291 TRP A CA 1
ATOM 2256 C C . TRP A 1 291 ? 53.671 -6.334 -70.379 1.00 84.88 291 TRP A C 1
ATOM 2258 O O . TRP A 1 291 ? 52.841 -5.771 -69.673 1.00 84.88 291 TRP A O 1
ATOM 2268 N N . SER A 1 292 ? 54.981 -6.088 -70.256 1.00 83.94 292 SER A N 1
ATOM 2269 C CA . SER A 1 292 ? 55.518 -5.145 -69.269 1.00 83.94 292 SER A CA 1
ATOM 2270 C C . SER A 1 292 ? 55.106 -3.705 -69.568 1.00 83.94 292 SER A C 1
ATOM 2272 O O . SER A 1 292 ? 54.801 -2.958 -68.643 1.00 83.94 292 SER A O 1
ATOM 2274 N N . GLN A 1 293 ? 55.014 -3.324 -70.846 1.00 82.75 293 GLN A N 1
ATOM 2275 C CA . GLN A 1 293 ? 54.473 -2.027 -71.251 1.00 82.75 293 GLN A CA 1
ATOM 2276 C C . GLN A 1 293 ? 52.990 -1.894 -70.892 1.00 82.75 293 GLN A C 1
ATOM 2278 O O . GLN A 1 293 ? 52.602 -0.877 -70.323 1.00 82.75 293 GLN A O 1
ATOM 2283 N N . GLN A 1 294 ? 52.160 -2.906 -71.164 1.00 86.19 294 GLN A N 1
ATOM 2284 C CA . GLN A 1 294 ? 50.750 -2.870 -70.763 1.00 86.19 294 GLN A CA 1
ATOM 2285 C C . GLN A 1 294 ? 50.575 -2.884 -69.240 1.00 86.19 294 GLN A C 1
ATOM 2287 O O . GLN A 1 294 ? 49.753 -2.132 -68.719 1.00 86.19 294 GLN A O 1
ATOM 2292 N N . ALA A 1 295 ? 51.389 -3.653 -68.514 1.00 85.75 295 ALA A N 1
ATOM 2293 C CA . ALA A 1 295 ? 51.397 -3.662 -67.055 1.00 85.75 295 ALA A CA 1
ATOM 2294 C C . ALA A 1 295 ? 51.812 -2.299 -66.477 1.00 85.75 295 ALA A C 1
ATOM 2296 O O . ALA A 1 295 ? 51.168 -1.804 -65.555 1.00 85.75 295 ALA A O 1
ATOM 2297 N N . ALA A 1 296 ? 52.835 -1.652 -67.047 1.00 86.31 296 ALA A N 1
ATOM 2298 C CA . ALA A 1 296 ? 53.261 -0.312 -66.651 1.00 86.31 296 ALA A CA 1
ATOM 2299 C C . ALA A 1 296 ? 52.185 0.745 -66.949 1.00 86.31 296 ALA A C 1
ATOM 2301 O O . ALA A 1 296 ? 51.928 1.601 -66.104 1.00 86.31 296 ALA A O 1
ATOM 2302 N N . LYS A 1 297 ? 51.501 0.657 -68.100 1.00 86.62 297 LYS A N 1
ATOM 2303 C CA . LYS A 1 297 ? 50.345 1.515 -68.415 1.00 86.62 297 LYS A CA 1
ATOM 2304 C C . LYS A 1 297 ? 49.214 1.329 -67.403 1.00 86.62 297 LYS A C 1
ATOM 2306 O O . LYS A 1 297 ? 48.688 2.315 -66.900 1.00 86.62 297 LYS A O 1
ATOM 2311 N N . LEU A 1 298 ? 48.875 0.087 -67.055 1.00 86.12 298 LEU A N 1
ATOM 2312 C CA . LEU A 1 298 ? 47.846 -0.220 -66.056 1.00 86.12 298 LEU A CA 1
ATOM 2313 C C . LEU A 1 298 ? 48.241 0.317 -64.670 1.00 86.12 298 LEU A C 1
ATOM 2315 O O . LEU A 1 298 ? 47.435 0.973 -64.012 1.00 86.12 298 LEU A O 1
ATOM 2319 N N . ALA A 1 299 ? 49.494 0.117 -64.254 1.00 86.81 299 ALA A N 1
ATOM 2320 C CA . ALA A 1 299 ? 50.017 0.661 -63.002 1.00 86.81 299 ALA A CA 1
ATOM 2321 C C . ALA A 1 299 ? 49.949 2.198 -62.968 1.00 86.81 299 ALA A C 1
ATOM 2323 O O . ALA A 1 299 ? 49.565 2.775 -61.949 1.00 86.81 299 ALA A O 1
ATOM 2324 N N . LEU A 1 300 ? 50.257 2.866 -64.084 1.00 87.56 300 LEU A N 1
ATOM 2325 C CA . LEU A 1 300 ? 50.146 4.319 -64.206 1.00 87.56 300 LEU A CA 1
ATOM 2326 C C . LEU A 1 300 ? 48.688 4.779 -64.119 1.00 87.56 300 LEU A C 1
ATOM 2328 O O . LEU A 1 300 ? 48.397 5.683 -63.338 1.00 87.56 300 LEU A O 1
ATOM 2332 N N . VAL A 1 301 ? 47.768 4.132 -64.843 1.00 87.75 301 VAL A N 1
ATOM 2333 C CA . VAL A 1 301 ? 46.320 4.398 -64.752 1.00 87.75 301 VAL A CA 1
ATOM 2334 C C . VAL A 1 301 ? 45.845 4.268 -63.305 1.00 87.75 301 VAL A C 1
ATOM 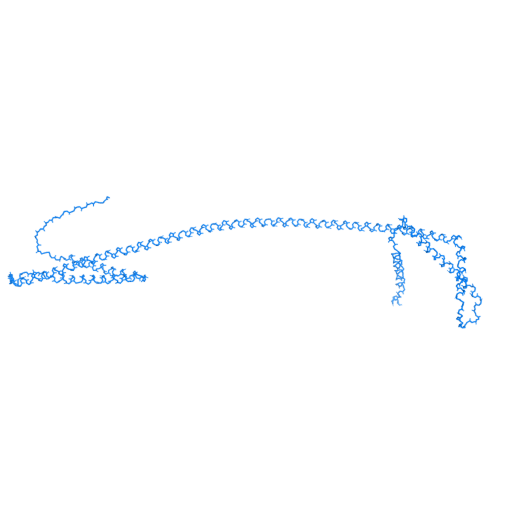2336 O O . VAL A 1 301 ? 45.153 5.153 -62.807 1.00 87.75 301 VAL A O 1
ATOM 2339 N N . PHE A 1 302 ? 46.269 3.222 -62.594 1.00 87.31 302 PHE A N 1
ATOM 2340 C CA . PHE A 1 302 ? 45.924 3.014 -61.189 1.00 87.31 302 PHE A CA 1
ATOM 2341 C C . PHE A 1 302 ? 46.451 4.133 -60.275 1.00 87.31 302 PHE A C 1
ATOM 2343 O O . PHE A 1 302 ? 45.714 4.648 -59.431 1.00 87.31 302 PHE A O 1
ATOM 2350 N N . LEU A 1 303 ? 47.711 4.548 -60.441 1.00 89.75 303 LEU A N 1
ATOM 2351 C CA . LEU A 1 303 ? 48.293 5.648 -59.664 1.00 89.75 303 LEU A CA 1
ATOM 2352 C C . LEU A 1 303 ? 47.616 6.989 -59.967 1.00 89.75 303 LEU A C 1
ATOM 2354 O O . LEU A 1 303 ? 47.343 7.758 -59.042 1.00 89.75 303 LEU A O 1
ATOM 2358 N N . PHE A 1 304 ? 47.309 7.251 -61.238 1.00 88.62 304 PHE A N 1
ATOM 2359 C CA . PHE A 1 304 ? 46.624 8.462 -61.673 1.00 88.62 304 PHE A CA 1
ATOM 2360 C C . PHE A 1 304 ? 45.199 8.512 -61.117 1.00 88.62 304 PHE A C 1
ATOM 2362 O O . PHE A 1 304 ? 44.823 9.501 -60.492 1.00 88.62 304 PHE A O 1
ATOM 2369 N N . MET A 1 305 ? 44.461 7.401 -61.195 1.00 87.62 305 MET A N 1
ATOM 2370 C CA . MET A 1 305 ? 43.140 7.254 -60.584 1.00 87.62 305 MET A CA 1
ATOM 2371 C C . MET A 1 305 ? 43.197 7.469 -59.066 1.00 87.62 305 MET A C 1
ATOM 2373 O O . MET A 1 305 ? 42.390 8.215 -58.516 1.00 87.62 305 MET A O 1
ATOM 2377 N N . LYS A 1 306 ? 44.197 6.906 -58.370 1.00 87.31 306 LYS A N 1
ATOM 2378 C CA . LYS A 1 306 ? 44.407 7.127 -56.927 1.00 87.31 306 LYS A CA 1
ATOM 2379 C C . LYS A 1 306 ? 44.680 8.598 -56.600 1.00 87.31 306 LYS A C 1
ATOM 2381 O O . LYS A 1 306 ? 44.204 9.092 -55.575 1.00 87.31 306 LYS A O 1
ATOM 2386 N N . ARG A 1 307 ? 45.449 9.304 -57.436 1.00 91.25 307 ARG A N 1
ATOM 2387 C CA . ARG A 1 307 ? 45.762 10.729 -57.244 1.00 91.25 307 ARG A CA 1
ATOM 2388 C C . ARG A 1 307 ? 44.553 11.620 -57.523 1.00 91.25 307 ARG A C 1
ATOM 2390 O O . ARG A 1 307 ? 44.272 12.487 -56.696 1.00 91.25 307 ARG A O 1
ATOM 2397 N N . LEU A 1 308 ? 43.838 11.383 -58.623 1.00 88.81 308 LEU A N 1
ATOM 2398 C CA . LEU A 1 308 ? 42.632 12.124 -58.998 1.00 88.81 308 LEU A CA 1
ATOM 2399 C C . LEU A 1 308 ? 41.492 11.891 -58.010 1.00 88.81 308 LEU A C 1
ATOM 2401 O O . LEU A 1 308 ? 40.864 12.855 -57.595 1.00 88.81 308 LEU A O 1
ATOM 2405 N N . ARG A 1 309 ? 41.282 10.654 -57.545 1.00 85.00 309 ARG A N 1
ATOM 2406 C CA . ARG A 1 309 ? 40.275 10.353 -56.517 1.00 85.00 309 ARG A CA 1
ATOM 2407 C C . ARG A 1 309 ? 40.565 11.080 -55.203 1.00 85.00 309 ARG A C 1
ATOM 2409 O O . ARG A 1 309 ? 39.642 11.587 -54.575 1.00 85.00 309 ARG A O 1
ATOM 2416 N N . ARG A 1 310 ? 41.838 11.168 -54.787 1.00 88.25 310 ARG A N 1
ATOM 2417 C CA . ARG A 1 310 ? 42.223 11.987 -53.621 1.00 88.25 310 ARG A CA 1
ATOM 2418 C C . ARG A 1 310 ? 41.867 13.455 -53.844 1.00 88.25 310 ARG A C 1
ATOM 2420 O O . ARG A 1 310 ? 41.188 14.017 -53.001 1.00 88.25 310 ARG A O 1
ATOM 2427 N N . GLY A 1 311 ? 42.227 14.018 -54.999 1.00 89.44 311 GLY A N 1
ATOM 2428 C CA . GLY A 1 311 ? 41.867 15.395 -55.346 1.00 89.44 311 GLY A CA 1
ATOM 2429 C C . GLY A 1 311 ? 40.353 15.629 -55.355 1.00 89.44 311 GLY A C 1
ATOM 2430 O O . GLY A 1 311 ? 39.877 16.554 -54.714 1.00 89.44 311 GLY A O 1
ATOM 2431 N N . ALA A 1 312 ? 39.576 14.758 -56.002 1.00 87.62 312 ALA A N 1
ATOM 2432 C CA . ALA A 1 312 ? 38.117 14.861 -56.052 1.00 87.62 312 ALA A CA 1
ATOM 2433 C C . ALA A 1 312 ? 37.463 14.783 -54.660 1.00 87.62 312 ALA A C 1
ATOM 2435 O O . ALA A 1 312 ? 36.457 15.450 -54.420 1.00 87.62 312 ALA A O 1
ATOM 2436 N N . ALA A 1 313 ? 38.039 14.005 -53.737 1.00 84.56 313 ALA A N 1
ATOM 2437 C CA . ALA A 1 313 ? 37.606 13.974 -52.343 1.00 84.56 313 ALA A CA 1
ATOM 2438 C C . ALA A 1 313 ? 37.967 15.269 -51.596 1.00 84.56 313 ALA A C 1
ATOM 2440 O O . ALA A 1 313 ? 37.152 15.762 -50.822 1.00 84.56 313 ALA A O 1
ATOM 2441 N N . ASP A 1 314 ? 39.151 15.834 -51.845 1.00 89.94 314 ASP A N 1
ATOM 2442 C CA . ASP A 1 314 ? 39.602 17.077 -51.205 1.00 89.94 314 ASP A CA 1
ATOM 2443 C C . ASP A 1 314 ? 38.763 18.293 -51.662 1.00 89.94 314 ASP A C 1
ATOM 2445 O O . ASP A 1 314 ? 38.506 19.194 -50.869 1.00 89.94 314 ASP A O 1
ATOM 2449 N N . TYR A 1 315 ? 38.255 18.286 -52.902 1.00 90.38 315 TYR A N 1
ATOM 2450 C CA . TYR A 1 315 ? 37.304 19.288 -53.416 1.00 90.38 315 TYR A CA 1
ATOM 2451 C C . TYR A 1 315 ? 35.834 19.016 -53.037 1.00 90.38 315 TYR A C 1
ATOM 2453 O O . TYR A 1 315 ? 34.948 19.756 -53.459 1.00 90.38 315 TYR A O 1
ATOM 2461 N N . GLY A 1 316 ? 35.547 17.955 -52.273 1.00 84.44 316 GLY A N 1
ATOM 2462 C CA . GLY A 1 316 ? 34.186 17.609 -51.842 1.00 84.44 316 GLY A CA 1
ATOM 2463 C C . GLY A 1 316 ? 33.264 17.089 -52.952 1.00 84.44 316 GLY A C 1
ATOM 2464 O O . GLY A 1 316 ? 32.064 16.948 -52.735 1.00 84.44 316 GLY A O 1
ATOM 2465 N N . ILE A 1 317 ? 33.805 16.790 -54.136 1.00 84.88 317 ILE A N 1
ATOM 2466 C CA . ILE A 1 317 ? 33.041 16.261 -55.277 1.00 84.88 317 ILE A CA 1
ATOM 2467 C C . ILE A 1 317 ? 32.782 14.759 -55.089 1.00 84.88 317 ILE A C 1
ATOM 2469 O O . ILE A 1 317 ? 31.743 14.249 -55.500 1.00 84.88 317 ILE A O 1
ATOM 2473 N N . HIS A 1 318 ? 33.713 14.052 -54.437 1.00 82.19 318 HIS A N 1
ATOM 2474 C CA . HIS A 1 318 ? 33.592 12.630 -54.129 1.00 82.19 318 HIS A CA 1
ATOM 2475 C C . HIS A 1 318 ? 33.340 12.421 -52.637 1.00 82.19 318 HIS A C 1
ATOM 2477 O O . HIS A 1 318 ? 34.186 12.728 -51.792 1.00 82.19 318 HIS A O 1
ATOM 2483 N N . ASN A 1 319 ? 32.208 11.806 -52.300 1.00 70.75 319 ASN A N 1
ATOM 2484 C CA . ASN A 1 319 ? 31.934 11.404 -50.930 1.00 70.75 319 ASN A CA 1
ATOM 2485 C C . ASN A 1 319 ? 32.702 10.102 -50.686 1.00 70.75 319 ASN A C 1
ATOM 2487 O O . ASN A 1 319 ? 32.485 9.114 -51.372 1.00 70.75 319 ASN A O 1
ATOM 2491 N N . ARG A 1 320 ? 33.647 10.049 -49.742 1.00 70.12 320 ARG A N 1
ATOM 2492 C CA . ARG A 1 320 ? 34.443 8.830 -49.438 1.00 70.12 320 ARG A CA 1
ATOM 2493 C C . ARG A 1 320 ? 33.608 7.648 -48.882 1.00 70.12 320 ARG A C 1
ATOM 2495 O O . ARG A 1 320 ? 34.156 6.758 -48.239 1.00 70.12 320 ARG A O 1
ATOM 2502 N N . VAL A 1 321 ? 32.291 7.645 -49.092 1.00 61.75 321 VAL A N 1
ATOM 2503 C CA . VAL A 1 321 ? 31.321 6.651 -48.609 1.00 61.75 321 VAL A CA 1
ATOM 2504 C C . VAL A 1 321 ? 31.479 5.320 -49.356 1.00 61.75 321 VAL A C 1
ATOM 2506 O O . VAL A 1 321 ? 31.249 4.259 -48.780 1.00 61.75 321 VAL A O 1
ATOM 2509 N N . GLY A 1 322 ? 31.987 5.348 -50.589 1.00 56.16 322 GLY A N 1
ATOM 2510 C CA . GLY A 1 322 ? 32.518 4.172 -51.271 1.00 56.16 322 GLY A CA 1
ATOM 2511 C C . GLY A 1 322 ? 33.980 3.911 -50.903 1.00 56.16 322 GLY A C 1
ATOM 2512 O O . GLY A 1 322 ? 34.883 4.262 -51.660 1.00 56.16 322 GLY A O 1
ATOM 2513 N N . ALA A 1 323 ? 34.253 3.247 -49.774 1.00 59.00 323 ALA A N 1
ATOM 2514 C CA . ALA A 1 323 ? 35.519 2.516 -49.654 1.00 59.00 323 ALA A CA 1
ATOM 2515 C C . ALA A 1 323 ? 35.640 1.557 -50.860 1.00 59.00 323 ALA A C 1
ATOM 2517 O O . ALA A 1 323 ? 34.640 1.180 -51.448 1.00 59.00 323 ALA A O 1
ATOM 2518 N N . THR A 1 324 ? 36.823 1.107 -51.270 1.00 61.56 324 THR A N 1
ATOM 2519 C CA . THR A 1 324 ? 36.921 0.095 -52.351 1.00 61.56 324 THR A CA 1
ATOM 2520 C C . THR A 1 324 ? 36.256 -1.239 -51.975 1.00 61.56 324 THR A C 1
ATOM 2522 O O . THR A 1 324 ? 35.954 -2.058 -52.839 1.00 61.56 324 THR A O 1
ATOM 2525 N N . TYR A 1 325 ? 35.992 -1.442 -50.684 1.00 64.62 325 TYR A N 1
ATOM 2526 C CA . TYR A 1 325 ? 35.470 -2.670 -50.097 1.00 64.62 325 TYR A CA 1
ATOM 2527 C C . TYR A 1 325 ? 34.069 -3.106 -50.586 1.00 64.62 325 TYR A C 1
ATOM 2529 O O . TYR A 1 325 ? 33.956 -4.270 -50.962 1.00 64.62 325 TYR A O 1
ATOM 2537 N N . PRO A 1 326 ? 33.022 -2.252 -50.675 1.00 65.69 326 PRO A N 1
ATOM 2538 C CA . PRO A 1 326 ? 31.702 -2.638 -51.187 1.00 65.69 326 PRO A CA 1
ATOM 2539 C C . PRO A 1 326 ? 31.731 -2.987 -52.682 1.00 65.69 326 PRO A C 1
ATOM 2541 O O . PRO A 1 326 ? 30.970 -3.833 -53.147 1.00 65.69 326 PRO A O 1
ATOM 2544 N N . TYR A 1 327 ? 32.629 -2.364 -53.452 1.00 64.31 327 TYR A N 1
ATOM 2545 C CA . TYR A 1 327 ? 32.819 -2.673 -54.872 1.00 64.31 327 TYR A CA 1
ATOM 2546 C C . TYR A 1 327 ? 33.493 -4.026 -55.065 1.00 64.31 327 TYR A C 1
ATOM 2548 O O . TYR A 1 327 ? 33.051 -4.836 -55.870 1.00 64.31 327 TYR A O 1
ATOM 2556 N N . ILE A 1 328 ? 34.548 -4.289 -54.294 1.00 71.19 328 ILE A N 1
ATOM 2557 C CA . ILE A 1 328 ? 35.249 -5.569 -54.336 1.00 71.19 328 ILE A CA 1
ATOM 2558 C C . ILE A 1 328 ? 34.316 -6.682 -53.847 1.00 71.19 328 ILE A C 1
ATOM 2560 O O . ILE A 1 328 ? 34.215 -7.709 -54.509 1.00 71.19 328 ILE A O 1
ATOM 2564 N N . SER A 1 329 ? 33.571 -6.474 -52.757 1.00 73.69 329 SER A N 1
ATOM 2565 C CA . SER A 1 329 ? 32.641 -7.482 -52.239 1.00 73.69 329 SER A CA 1
ATOM 2566 C C . SER A 1 329 ? 31.467 -7.752 -53.186 1.00 73.69 329 SER A C 1
ATOM 2568 O O . SER A 1 329 ? 31.131 -8.916 -53.396 1.00 73.69 329 SER A O 1
ATOM 2570 N N . SER A 1 330 ? 30.881 -6.727 -53.817 1.00 72.88 330 SER A N 1
ATOM 2571 C CA . SER A 1 330 ? 29.821 -6.915 -54.822 1.00 72.88 330 SER A CA 1
ATOM 2572 C C . SER A 1 330 ? 30.338 -7.589 -56.095 1.00 72.88 330 SER A C 1
ATOM 2574 O O . SER A 1 330 ? 29.685 -8.499 -56.601 1.00 72.88 330 SER A O 1
ATOM 2576 N N . LEU A 1 331 ? 31.536 -7.234 -56.572 1.00 75.69 331 LEU A N 1
ATOM 2577 C CA . LEU A 1 331 ? 32.182 -7.914 -57.696 1.00 75.69 331 LEU A CA 1
ATOM 2578 C C . LEU A 1 331 ? 32.457 -9.387 -57.367 1.00 75.69 331 LEU A C 1
ATOM 2580 O O . LEU A 1 331 ? 32.111 -10.260 -58.159 1.00 75.69 331 LEU A O 1
ATOM 2584 N N . PHE A 1 332 ? 33.015 -9.682 -56.188 1.00 79.75 332 PHE A N 1
ATOM 2585 C CA . PHE A 1 332 ? 33.220 -11.059 -55.734 1.00 79.75 332 PHE A CA 1
ATOM 2586 C C . PHE A 1 332 ? 31.899 -11.814 -55.606 1.00 79.75 332 PHE A C 1
ATOM 2588 O O . PHE A 1 332 ? 31.839 -12.962 -56.028 1.00 79.75 332 PHE A O 1
ATOM 2595 N N . ALA A 1 333 ? 30.831 -11.190 -55.108 1.00 79.56 333 ALA A N 1
ATOM 2596 C CA . ALA A 1 333 ? 29.513 -11.818 -55.029 1.00 79.56 333 ALA A CA 1
ATOM 2597 C C . ALA A 1 333 ? 28.930 -12.134 -56.421 1.00 79.56 333 ALA A C 1
ATOM 2599 O O . ALA A 1 333 ? 28.367 -13.211 -56.633 1.00 79.56 333 ALA A O 1
ATOM 2600 N N . VAL A 1 334 ? 29.096 -11.240 -57.401 1.00 80.50 334 VAL A N 1
ATOM 2601 C CA . VAL A 1 334 ? 28.664 -11.464 -58.793 1.00 80.50 334 VAL A CA 1
ATOM 2602 C C . VAL A 1 334 ? 29.498 -12.557 -59.465 1.00 80.50 334 VAL A C 1
ATOM 2604 O O . VAL A 1 334 ? 28.942 -13.458 -60.089 1.00 80.50 334 VAL A O 1
ATOM 2607 N N . VAL A 1 335 ? 30.822 -12.533 -59.302 1.00 80.81 335 VAL A N 1
ATOM 2608 C CA . VAL A 1 335 ? 31.718 -13.568 -59.843 1.00 80.81 335 VAL A CA 1
ATOM 2609 C C . VAL A 1 335 ? 31.431 -14.921 -59.195 1.00 80.81 335 VAL A C 1
ATOM 2611 O O . VAL A 1 335 ? 31.295 -15.918 -59.901 1.00 80.81 335 VAL A O 1
ATOM 2614 N N . TYR A 1 336 ? 31.272 -14.957 -57.872 1.00 88.00 336 TYR A N 1
ATOM 2615 C CA . TYR A 1 336 ? 30.958 -16.166 -57.119 1.00 88.00 336 TYR A CA 1
ATOM 2616 C C . TYR A 1 336 ? 29.603 -16.746 -57.527 1.00 88.00 336 TYR A C 1
ATOM 2618 O O . TYR A 1 336 ? 29.518 -17.929 -57.841 1.00 88.00 336 TYR A O 1
ATOM 2626 N N . SER A 1 337 ? 28.553 -15.924 -57.612 1.00 84.44 337 SER A N 1
ATOM 2627 C CA . SER A 1 337 ? 27.230 -16.385 -58.059 1.00 84.44 337 SER A CA 1
ATOM 2628 C C . SER A 1 337 ? 27.225 -16.837 -59.525 1.00 84.44 337 SER A C 1
ATOM 2630 O O . SER A 1 337 ? 26.568 -17.823 -59.860 1.00 84.44 337 SER A O 1
ATOM 2632 N N . GLY A 1 338 ? 27.996 -16.184 -60.401 1.00 82.56 338 GLY A N 1
ATOM 2633 C CA . GLY A 1 338 ? 28.198 -16.614 -61.785 1.00 82.56 338 GLY A CA 1
ATOM 2634 C C . GLY A 1 338 ? 28.939 -17.951 -61.893 1.00 82.56 338 GLY A C 1
ATOM 2635 O O . GLY A 1 338 ? 28.533 -18.820 -62.667 1.00 82.56 338 GLY A O 1
ATOM 2636 N N . MET A 1 339 ? 29.985 -18.151 -61.087 1.00 83.38 339 MET A N 1
ATOM 2637 C CA . MET A 1 339 ? 30.709 -19.423 -61.004 1.00 83.38 339 MET A CA 1
ATOM 2638 C C . MET A 1 339 ? 29.845 -20.534 -60.405 1.00 83.38 339 MET A C 1
ATOM 2640 O O . MET A 1 339 ? 29.810 -21.625 -60.966 1.00 83.38 339 MET A O 1
ATOM 2644 N N . ALA A 1 340 ? 29.086 -20.258 -59.344 1.00 83.56 340 ALA A N 1
ATOM 2645 C CA . ALA A 1 340 ? 28.156 -21.208 -58.737 1.00 83.56 340 ALA A CA 1
ATOM 2646 C C . ALA A 1 340 ? 27.054 -21.647 -59.722 1.00 83.56 340 ALA A C 1
ATOM 2648 O O . ALA A 1 340 ? 26.724 -22.831 -59.796 1.00 83.56 340 ALA A O 1
ATOM 2649 N N . LYS A 1 341 ? 26.533 -20.729 -60.552 1.00 83.88 341 LYS A N 1
ATOM 2650 C CA . LYS A 1 341 ? 25.600 -21.064 -61.645 1.00 83.88 341 LYS A CA 1
ATOM 2651 C C . LYS A 1 341 ? 26.241 -21.934 -62.729 1.00 83.88 341 LYS A C 1
ATOM 2653 O O . LYS A 1 341 ? 25.610 -22.856 -63.223 1.00 83.88 341 LYS A O 1
ATOM 2658 N N . ARG A 1 342 ? 27.501 -21.687 -63.100 1.00 81.44 342 ARG A N 1
ATOM 2659 C CA . ARG A 1 342 ? 28.203 -22.530 -64.088 1.00 81.44 342 ARG A CA 1
ATOM 2660 C C . ARG A 1 342 ? 28.568 -23.908 -63.534 1.00 81.44 342 ARG A C 1
ATOM 2662 O O . ARG A 1 342 ? 28.478 -24.886 -64.264 1.00 81.44 342 ARG A O 1
ATOM 2669 N N . LEU A 1 343 ? 28.932 -23.991 -62.256 1.00 79.75 343 LEU A N 1
ATOM 2670 C CA . LEU A 1 343 ? 29.216 -25.254 -61.571 1.00 79.75 343 LEU A CA 1
ATOM 2671 C C . LEU A 1 343 ? 27.953 -26.098 -61.361 1.00 79.75 343 LEU A C 1
ATOM 2673 O O . LEU A 1 343 ? 28.024 -27.312 -61.505 1.00 79.75 343 LEU A O 1
ATOM 2677 N N . SER A 1 344 ? 26.800 -25.475 -61.099 1.00 77.25 344 SER A N 1
ATOM 2678 C CA . SER A 1 344 ? 25.513 -26.191 -61.041 1.00 77.25 344 SER A CA 1
ATOM 2679 C C . SER A 1 344 ? 25.042 -26.689 -62.412 1.00 77.25 344 SER A C 1
ATOM 2681 O O . SER A 1 344 ? 24.444 -27.754 -62.478 1.00 77.25 344 SER A O 1
ATOM 2683 N N . VAL A 1 345 ? 25.381 -26.004 -63.512 1.00 74.38 345 VAL A N 1
ATOM 2684 C CA . VAL A 1 345 ? 25.145 -26.503 -64.887 1.00 74.38 345 VAL A CA 1
ATOM 2685 C C . VAL A 1 345 ? 26.094 -27.654 -65.265 1.00 74.38 345 VAL A C 1
ATOM 2687 O O . VAL A 1 345 ? 25.759 -28.477 -66.109 1.00 74.38 345 VAL A O 1
ATOM 2690 N N . LEU A 1 346 ? 27.265 -27.743 -64.630 1.00 69.12 346 LEU A N 1
ATOM 2691 C CA . LEU A 1 346 ? 28.233 -28.834 -64.809 1.00 69.12 346 LEU A CA 1
ATOM 2692 C C . LEU A 1 346 ? 27.989 -30.030 -63.871 1.00 69.12 346 LEU A C 1
ATOM 2694 O O . LEU A 1 346 ? 28.726 -31.014 -63.940 1.00 69.12 346 L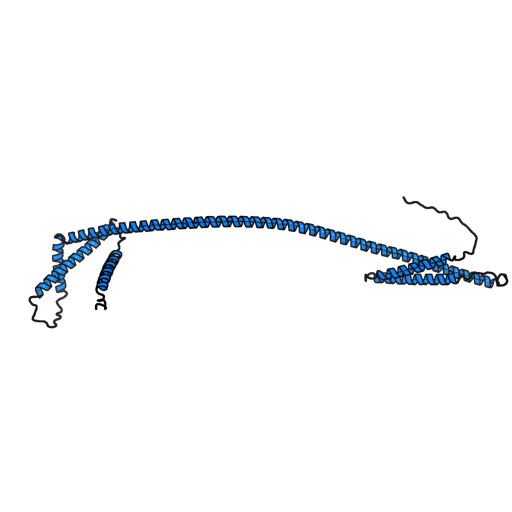EU A O 1
ATOM 2698 N N . HIS A 1 347 ? 26.968 -29.976 -63.010 1.00 57.44 347 HIS A N 1
ATOM 2699 C CA . HIS A 1 347 ? 26.609 -31.087 -62.135 1.00 57.44 347 HIS A CA 1
ATOM 2700 C C . HIS A 1 347 ? 25.619 -32.038 -62.821 1.00 57.44 347 HIS A C 1
ATOM 2702 O O . HIS A 1 347 ? 24.408 -31.879 -62.734 1.00 57.44 347 HIS A O 1
ATOM 2708 N N . LEU A 1 348 ? 26.240 -33.036 -63.456 1.00 57.94 348 LEU A N 1
ATOM 2709 C CA . LEU A 1 348 ? 25.811 -34.405 -63.756 1.00 57.94 348 LEU A CA 1
ATOM 2710 C C . LEU A 1 348 ? 24.619 -34.638 -64.712 1.00 57.94 348 LEU A C 1
ATOM 2712 O O . LEU A 1 348 ? 23.524 -34.124 -64.490 1.00 57.94 348 LEU A O 1
ATOM 2716 N N . PRO A 1 349 ? 24.795 -35.503 -65.737 1.00 61.84 349 PRO A N 1
ATOM 2717 C CA . PRO A 1 349 ? 23.665 -36.112 -66.426 1.00 61.84 349 PRO A CA 1
ATOM 2718 C C . PRO A 1 349 ? 22.799 -36.853 -65.403 1.00 61.84 349 PRO A C 1
ATOM 2720 O O . PRO A 1 349 ? 23.313 -37.583 -64.552 1.00 61.84 349 PRO A O 1
ATOM 2723 N N . SER A 1 350 ? 21.487 -36.630 -65.481 1.00 60.22 350 SER A N 1
ATOM 2724 C CA . SER A 1 350 ? 20.498 -37.425 -64.757 1.00 60.22 350 SER A CA 1
ATOM 2725 C C . SER A 1 350 ? 20.788 -38.917 -64.997 1.00 60.22 350 SER A C 1
ATOM 2727 O O . SER A 1 350 ? 20.963 -39.290 -66.159 1.00 60.22 350 SER A O 1
ATOM 2729 N N . PRO A 1 351 ? 20.862 -39.759 -63.946 1.00 64.00 351 PRO A N 1
ATOM 2730 C CA . PRO A 1 351 ? 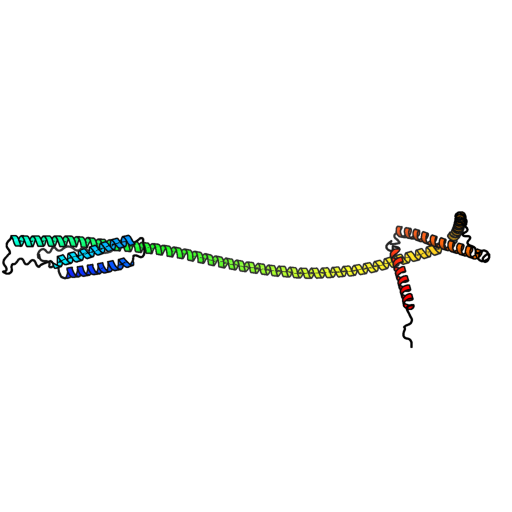21.108 -41.195 -64.092 1.00 64.00 351 PRO A CA 1
ATOM 2731 C C . PRO A 1 351 ? 20.010 -41.959 -64.842 1.00 64.00 351 PRO A C 1
ATOM 2733 O O . PRO A 1 351 ? 20.204 -43.137 -65.112 1.00 64.00 351 PRO A O 1
ATOM 2736 N N . ASP A 1 352 ? 18.899 -41.309 -65.200 1.00 69.00 352 ASP A N 1
ATOM 2737 C CA . ASP A 1 352 ? 17.733 -41.964 -65.783 1.00 69.00 352 ASP A CA 1
ATOM 2738 C C . ASP A 1 352 ? 17.396 -41.350 -67.151 1.00 69.00 352 ASP A C 1
ATOM 2740 O O . ASP A 1 352 ? 16.506 -40.511 -67.299 1.00 69.00 352 ASP A O 1
ATOM 2744 N N . ALA A 1 353 ? 18.123 -41.787 -68.176 1.00 53.62 353 ALA A N 1
ATOM 2745 C CA . ALA A 1 353 ? 17.640 -41.786 -69.553 1.00 53.62 353 ALA A CA 1
ATOM 2746 C C . ALA A 1 353 ? 17.808 -43.220 -70.101 1.00 53.62 353 ALA A C 1
ATOM 2748 O O . ALA A 1 353 ? 18.845 -43.825 -69.834 1.00 53.62 353 ALA A O 1
ATOM 2749 N N . PRO A 1 354 ? 16.772 -43.759 -70.768 1.00 61.56 354 PRO A N 1
ATOM 2750 C CA . PRO A 1 354 ? 16.417 -45.185 -70.811 1.00 61.56 354 PRO A CA 1
ATOM 2751 C C . PRO A 1 354 ? 17.424 -46.127 -71.473 1.00 61.56 354 PRO A C 1
ATOM 2753 O O . PRO A 1 354 ? 18.115 -45.698 -72.427 1.00 61.56 354 PRO A O 1
#

Secondary structure (DSSP, 8-state):
-------PPP-----------HHHHHHHHHHHHHHHHHHHHHHTTTTSTTTHHHHHHHHHHHHHHHHHHHHHHHHHHT------S-TTSPPPPHHHHHHHHHHHHHHHHHHHHHHHHHHHHHHHHHHHHHHHHHHHHHHHHHHHHHHHHHHHHHHHHHHHHHHHHHHHHHHHHHHHHHHHHHHHHHHHHHHHHHHHHHHHHHHHHHHHHHHHHHHHHHHHHHHHHHHHHHHHHHHHHHHHTSHHHHHHHHHHHHHHHHHHHHHS-------S--SS-TTTHHHHHHHHHHHHHHHHHHHHHHHHHHHHHHHHHHTTSS-TT--HHHHHHHHHHHHHHHHHHHHHHTS---S---

pLDDT: mean 78.64, std 15.84, range [34.38, 98.31]

Foldseek 3Di:
DDDDDDDDDDDDDDDPDDQPPPVVVVVLVVVLVVLVVVLVVLVVVPPDVVCVVVSVVVNVLSVVLNVLSVVLVVLSVPPDPPPCADPVRDGPPPVVVVVSVVVVVVSVVSNVVSVVVNVVSVVVVVVVVVVVVVVVVVVVVVVVVVVVVVVVVVVVVVVVVVVVVVVVVVVVVVVVVVVVVVVVVVVVVVVVVVVVVVVVVVVVVVVVVVVVVVVVVVVVLVVQLVVVLVVLLVVLLVVLPDPVNLVVLLVVLVVVVVVVCVVCVDPPPPPDDPDPDPPPVVVVVVVVSVVSSVVSSVVSSVVSSVVVQVVCVVVVVRDVPDDVVVVVVVVCVVVVVVVVVVVVVVPDDDPDDD